Protein AF-0000000076748953 (afdb_homodimer)

Foldseek 3Di:
DFKKKKKWKKFFDDPDDLVVLVVLQVVLQVVLCPQPFWPHWDWAADPVDRGMIMIITIGNDPVSVVVSCVDPSNCVSVVVVRMDTPDMDMDGDPPPPVD/DFKKKKKWKKFFDDPDDLVVLVVLQVVLQVVLCPQPFWPHWDWAADPVDRGMIMIITIGNDPVSVVVSCVDPSNCVSVVVVRMDTPDMDMDGDPPPVVD

Radius of gyration: 17.16 Å; Cα contacts (8 Å, |Δi|>4): 395; chains: 2; bounding box: 36×48×38 Å

Structure (mmCIF, N/CA/C/O backbone):
data_AF-0000000076748953-model_v1
#
loop_
_entity.id
_entity.type
_entity.pdbx_description
1 polymer 'ABM domain-containing protein'
#
loop_
_atom_site.group_PDB
_atom_site.id
_atom_site.type_symbol
_atom_site.label_atom_id
_atom_site.label_alt_id
_atom_site.label_comp_id
_atom_site.label_asym_id
_atom_site.label_entity_id
_atom_site.label_seq_id
_atom_site.pdbx_PDB_ins_code
_atom_site.Cartn_x
_atom_site.Cartn_y
_atom_site.Cartn_z
_atom_site.occupancy
_atom_site.B_iso_or_equiv
_atom_site.auth_seq_id
_atom_site.auth_comp_id
_atom_site.auth_asym_id
_atom_site.auth_atom_id
_atom_site.pdbx_PDB_model_num
ATOM 1 N N . MET A 1 1 ? 14.359 8.016 -14.32 1 57.16 1 MET A N 1
ATOM 2 C CA . MET A 1 1 ? 14.516 7.98 -12.867 1 57.16 1 MET A CA 1
ATOM 3 C C . MET A 1 1 ? 13.484 7.051 -12.227 1 57.16 1 MET A C 1
ATOM 5 O O . MET A 1 1 ? 12.328 7.031 -12.641 1 57.16 1 MET A O 1
ATOM 9 N N . THR A 1 2 ? 13.883 5.984 -11.508 1 79.69 2 THR A N 1
ATOM 10 C CA . THR A 1 2 ? 12.977 4.934 -11.047 1 79.69 2 THR A CA 1
ATOM 11 C C . THR A 1 2 ? 12.031 5.465 -9.977 1 79.69 2 THR A C 1
ATOM 13 O O . THR A 1 2 ? 12.414 6.305 -9.164 1 79.69 2 THR A O 1
ATOM 16 N N . THR A 1 3 ? 10.789 5.324 -10.055 1 92.88 3 THR A N 1
ATOM 17 C CA . THR A 1 3 ? 9.727 5.746 -9.148 1 92.88 3 THR A CA 1
ATOM 18 C C . THR A 1 3 ? 9.938 5.152 -7.758 1 92.88 3 THR A C 1
ATOM 20 O O . THR A 1 3 ? 10.344 3.994 -7.625 1 92.88 3 THR A O 1
ATOM 23 N N . LEU A 1 4 ? 9.859 6.031 -6.746 1 97.5 4 LEU A N 1
ATOM 24 C CA . LEU A 1 4 ? 9.914 5.617 -5.348 1 97.5 4 LEU A CA 1
ATOM 25 C C . LEU A 1 4 ? 8.516 5.348 -4.805 1 97.5 4 LEU A C 1
ATOM 27 O O . LEU A 1 4 ? 7.621 6.188 -4.938 1 97.5 4 LEU A O 1
ATOM 31 N N . TYR A 1 5 ? 8.344 4.184 -4.246 1 98.31 5 TYR A N 1
ATOM 32 C CA . TYR A 1 5 ? 7.09 3.832 -3.592 1 98.31 5 TYR A CA 1
ATOM 33 C C . TYR A 1 5 ? 7.238 3.857 -2.074 1 98.31 5 TYR A C 1
ATOM 35 O O . TYR A 1 5 ? 8.266 3.432 -1.538 1 98.31 5 TYR A O 1
ATOM 43 N N . VAL A 1 6 ? 6.266 4.363 -1.375 1 98.81 6 VAL A N 1
ATOM 44 C CA . VAL A 1 6 ? 6.305 4.43 0.082 1 98.81 6 VAL A CA 1
ATOM 45 C C . VAL A 1 6 ? 4.984 3.918 0.657 1 98.81 6 VAL A C 1
ATOM 47 O O . VAL A 1 6 ? 3.908 4.293 0.186 1 98.81 6 VAL A O 1
ATOM 50 N N . THR A 1 7 ? 5.02 3.062 1.59 1 98.88 7 THR A N 1
ATOM 51 C CA . THR A 1 7 ? 3.869 2.664 2.395 1 98.88 7 THR A CA 1
ATOM 52 C C . THR A 1 7 ? 4.055 3.078 3.85 1 98.88 7 THR A C 1
ATOM 54 O O . THR A 1 7 ? 5.102 2.809 4.449 1 98.88 7 THR A O 1
ATOM 57 N N . ALA A 1 8 ? 3.068 3.707 4.449 1 98.69 8 ALA A N 1
ATOM 58 C CA . ALA A 1 8 ? 3.1 4.031 5.871 1 98.69 8 ALA A CA 1
ATOM 59 C C . ALA A 1 8 ? 1.844 3.529 6.578 1 98.69 8 ALA A C 1
ATOM 61 O O . ALA A 1 8 ? 0.744 3.596 6.023 1 98.69 8 ALA A O 1
ATOM 62 N N . GLY A 1 9 ? 2.014 2.959 7.711 1 98.62 9 GLY A N 1
ATOM 63 C CA . GLY A 1 9 ? 0.919 2.643 8.617 1 98.62 9 GLY A CA 1
ATOM 64 C C . GLY A 1 9 ? 0.709 3.693 9.688 1 98.62 9 GLY A C 1
ATOM 65 O O . GLY A 1 9 ? 1.664 4.125 10.336 1 98.62 9 GLY A O 1
ATOM 66 N N . LEU A 1 10 ? -0.529 4.109 9.859 1 98.38 10 LEU A N 1
ATOM 67 C CA . LEU A 1 10 ? -0.865 5.148 10.828 1 98.38 10 LEU A CA 1
ATOM 68 C C . LEU A 1 10 ? -1.941 4.664 11.789 1 98.38 10 LEU A C 1
ATOM 70 O O . LEU A 1 10 ? -2.762 3.814 11.438 1 98.38 10 LEU A O 1
ATOM 74 N N . VAL A 1 11 ? -1.928 5.316 12.984 1 98.06 11 VAL A N 1
ATOM 75 C CA . VAL A 1 11 ? -2.986 5.055 13.953 1 98.06 11 VAL A CA 1
ATOM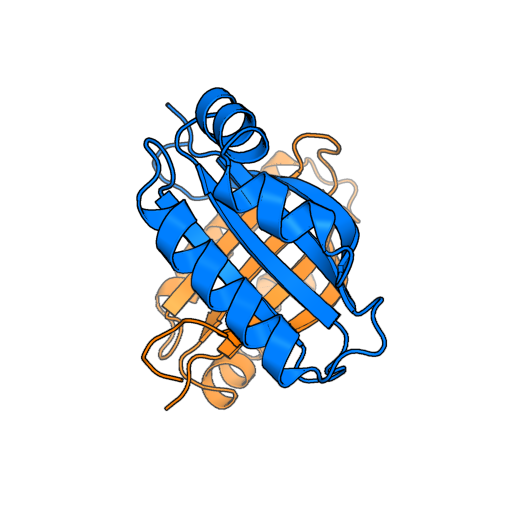 76 C C . VAL A 1 11 ? -3.479 6.371 14.547 1 98.06 11 VAL A C 1
ATOM 78 O O . VAL A 1 11 ? -2.688 7.285 14.789 1 98.06 11 VAL A O 1
ATOM 81 N N . LEU A 1 12 ? -4.773 6.449 14.703 1 97.19 12 LEU A N 1
ATOM 82 C CA . LEU A 1 12 ? -5.367 7.605 15.359 1 97.19 12 LEU A CA 1
ATOM 83 C C . LEU A 1 12 ? -4.828 7.754 16.781 1 97.19 12 LEU A C 1
ATOM 85 O O . LEU A 1 12 ? -4.816 6.789 17.547 1 97.19 12 LEU A O 1
ATOM 89 N N . SER A 1 13 ? -4.383 8.922 17.109 1 93.88 13 SER A N 1
ATOM 90 C CA . SER A 1 13 ? -3.795 9.164 18.422 1 93.88 13 SER A CA 1
ATOM 91 C C . SER A 1 13 ? -4.445 10.359 19.094 1 93.88 13 SER A C 1
ATOM 93 O O . SER A 1 13 ? -3.906 10.898 20.062 1 93.88 13 SER A O 1
ATOM 95 N N . SER A 1 14 ? -5.504 10.828 18.578 1 86.56 14 SER A N 1
ATOM 96 C CA . SER A 1 14 ? -6.176 12 19.141 1 86.56 14 SER A CA 1
ATOM 97 C C . SER A 1 14 ? -7.566 11.656 19.656 1 86.56 14 SER A C 1
ATOM 99 O O . SER A 1 14 ? -8.148 10.648 19.25 1 86.56 14 SER A O 1
ATOM 101 N N . GLU A 1 15 ? -8.047 12.492 20.562 1 89.69 15 GLU A N 1
ATOM 102 C CA . GLU A 1 15 ? -9.414 12.375 21.062 1 89.69 15 GLU A CA 1
ATOM 103 C C . GLU A 1 15 ? -10.383 13.156 20.172 1 89.69 15 GLU A C 1
ATOM 105 O O . GLU A 1 15 ? -11.602 13.125 20.406 1 89.69 15 GLU A O 1
ATOM 110 N N . ARG A 1 16 ? -9.836 13.742 19.109 1 90.12 16 ARG A N 1
ATOM 111 C CA . ARG A 1 16 ? -10.703 14.477 18.203 1 90.12 16 ARG A CA 1
ATOM 112 C C . ARG A 1 16 ? -11.664 13.539 17.469 1 90.12 16 ARG A C 1
ATOM 114 O O . ARG A 1 16 ? -11.359 12.359 17.297 1 90.12 16 ARG A O 1
ATOM 121 N N . PRO A 1 17 ? -12.781 14.156 17.094 1 94.12 17 PRO A N 1
ATOM 122 C CA . PRO A 1 17 ? -13.656 13.359 16.234 1 94.12 17 PRO A CA 1
ATOM 123 C C . PRO A 1 17 ? -12.953 12.859 14.977 1 94.12 17 PRO A C 1
ATOM 125 O O . PRO A 1 17 ? -12.219 13.617 14.336 1 94.12 17 PRO A O 1
ATOM 128 N N . ARG A 1 18 ? -13.148 11.633 14.664 1 95.69 18 ARG A N 1
ATOM 129 C CA . ARG A 1 18 ? -12.516 10.984 13.516 1 95.69 18 ARG A CA 1
ATOM 130 C C . ARG A 1 18 ? -12.734 11.797 12.242 1 95.69 18 ARG A C 1
ATOM 132 O O . ARG A 1 18 ? -11.828 11.938 11.422 1 95.69 18 ARG A O 1
ATOM 139 N N . GLN A 1 19 ? -13.93 12.383 12.133 1 95.81 19 GLN A N 1
ATOM 140 C CA . GLN A 1 19 ? -14.289 13.102 10.922 1 95.81 19 GLN A CA 1
ATOM 141 C C . GLN A 1 19 ? -13.367 14.305 10.703 1 95.81 19 GLN A C 1
ATOM 143 O O . GLN A 1 19 ? -13.078 14.672 9.562 1 95.81 19 GLN A O 1
ATOM 148 N N . GLU A 1 20 ? -12.898 14.906 11.711 1 96.25 20 GLU A N 1
ATOM 149 C CA . GLU A 1 20 ? -11.961 16.016 11.594 1 96.25 20 GLU A CA 1
ATOM 150 C C . GLU A 1 20 ? -10.602 15.547 11.086 1 96.25 20 GLU A C 1
ATOM 152 O O . GLU A 1 20 ? -9.953 16.234 10.297 1 96.25 20 GLU A O 1
ATOM 157 N N . VAL A 1 21 ? -10.227 14.406 11.594 1 96.81 21 VAL A N 1
ATOM 158 C CA . VAL A 1 21 ? -8.961 13.828 11.148 1 96.81 21 VAL A CA 1
ATOM 159 C C . VAL A 1 21 ? -9.039 13.492 9.664 1 96.81 21 VAL A C 1
ATOM 161 O O . VAL A 1 21 ? -8.117 13.805 8.906 1 96.81 21 VAL A O 1
ATOM 164 N N . LEU A 1 22 ? -10.133 12.922 9.242 1 97 22 LEU A N 1
ATOM 165 C CA . LEU A 1 22 ? -10.32 12.562 7.84 1 97 22 LEU A CA 1
ATOM 166 C C . LEU A 1 22 ? -10.305 13.805 6.949 1 97 22 LEU A C 1
ATOM 168 O O . LEU A 1 22 ? -9.734 13.781 5.855 1 97 22 LEU A O 1
ATOM 172 N N . ALA A 1 23 ? -10.906 14.875 7.43 1 96.5 23 ALA A N 1
ATOM 173 C CA . ALA A 1 23 ? -10.898 16.125 6.68 1 96.5 23 ALA A CA 1
ATOM 174 C C . ALA A 1 23 ? -9.477 16.656 6.504 1 96.5 23 ALA A C 1
ATOM 176 O O . ALA A 1 23 ? -9.117 17.125 5.426 1 96.5 23 ALA A O 1
ATOM 177 N N . ALA A 1 24 ? -8.711 16.547 7.539 1 96.81 24 ALA A N 1
ATOM 178 C CA . ALA A 1 24 ? -7.316 16.984 7.48 1 96.81 24 ALA A CA 1
ATOM 179 C C . ALA A 1 24 ? -6.512 16.109 6.508 1 96.81 24 ALA A C 1
ATOM 181 O O . ALA A 1 24 ? -5.668 16.625 5.77 1 96.81 24 ALA A O 1
ATOM 182 N N . MET A 1 25 ? -6.766 14.812 6.516 1 97.62 25 MET A N 1
ATOM 183 C CA . MET A 1 25 ? -6.102 13.906 5.586 1 97.62 25 MET A CA 1
ATOM 184 C C . MET A 1 25 ? -6.438 14.258 4.141 1 97.62 25 MET A C 1
ATOM 186 O O . MET A 1 25 ? -5.559 14.258 3.279 1 97.62 25 MET A O 1
ATOM 190 N N . ARG A 1 26 ? -7.68 14.57 3.908 1 97.44 26 ARG A N 1
ATOM 191 C CA . ARG A 1 26 ? -8.109 14.938 2.562 1 97.44 26 ARG A CA 1
ATOM 192 C C . ARG A 1 26 ? -7.445 16.234 2.111 1 97.44 26 ARG A C 1
ATOM 194 O O . ARG A 1 26 ? -7.012 16.344 0.962 1 97.44 26 ARG A O 1
ATOM 201 N N . GLN A 1 27 ? -7.344 17.172 3 1 97.31 27 GLN A N 1
ATOM 202 C CA . GLN A 1 27 ? -6.68 18.438 2.691 1 97.31 27 GLN A CA 1
ATOM 203 C C . GLN A 1 27 ? -5.203 18.234 2.385 1 97.31 27 GLN A C 1
ATOM 205 O O . GLN A 1 27 ? -4.672 18.797 1.432 1 97.31 27 GLN A O 1
ATOM 210 N N . LEU A 1 28 ? -4.566 17.422 3.158 1 98.19 28 LEU A N 1
ATOM 211 C CA . LEU A 1 28 ? -3.162 17.109 2.92 1 98.19 28 LEU A CA 1
ATOM 212 C C . LEU A 1 28 ? -2.979 16.453 1.561 1 98.19 28 LEU A C 1
ATOM 214 O O . LEU A 1 28 ? -2.045 16.781 0.825 1 98.19 28 LEU A O 1
ATOM 218 N N . THR A 1 29 ? -3.855 15.516 1.283 1 98.31 29 THR A N 1
ATOM 219 C CA . THR A 1 29 ? -3.781 14.805 0.008 1 98.31 29 THR A CA 1
ATOM 220 C C . THR A 1 29 ? -3.857 15.789 -1.157 1 98.31 29 THR A C 1
ATOM 222 O O . THR A 1 29 ? -3.016 15.758 -2.057 1 98.31 29 THR A O 1
ATOM 225 N N . GLN A 1 30 ? -4.801 16.703 -1.112 1 97.44 30 GLN A N 1
ATOM 226 C CA . GLN A 1 30 ? -4.996 17.672 -2.184 1 97.44 30 GLN A CA 1
ATOM 227 C C . GLN A 1 30 ? -3.764 18.562 -2.352 1 97.44 30 GLN A C 1
ATOM 229 O O . GLN A 1 30 ? -3.312 18.797 -3.475 1 97.44 30 GLN A O 1
ATOM 234 N N . ALA A 1 31 ? -3.25 19 -1.323 1 98.44 31 ALA A N 1
ATOM 235 C CA . ALA A 1 31 ? -2.057 19.844 -1.372 1 98.44 31 ALA A CA 1
ATOM 236 C C . ALA A 1 31 ? -0.852 19.062 -1.882 1 98.44 31 ALA A C 1
ATOM 238 O O . ALA A 1 31 ? -0.089 19.562 -2.715 1 98.44 31 ALA A O 1
ATOM 239 N N . THR A 1 32 ? -0.617 17.828 -1.384 1 98.62 32 THR A N 1
ATOM 240 C CA . THR A 1 32 ? 0.538 17 -1.71 1 98.62 32 THR A CA 1
ATOM 241 C C . THR A 1 32 ? 0.548 16.656 -3.195 1 98.62 32 THR A C 1
ATOM 243 O O . THR A 1 32 ? 1.605 16.641 -3.828 1 98.62 32 THR A O 1
ATOM 246 N N . LEU A 1 33 ? -0.624 16.438 -3.75 1 98 33 LEU A N 1
ATOM 247 C CA . LEU A 1 33 ? -0.728 16.031 -5.152 1 98 33 LEU A CA 1
ATOM 248 C C . LEU A 1 33 ? -0.263 17.172 -6.066 1 98 33 LEU A C 1
ATOM 250 O O . LEU A 1 33 ? 0.01 16.938 -7.25 1 98 33 LEU A O 1
ATOM 254 N N . THR A 1 34 ? -0.174 18.406 -5.574 1 98.12 34 THR A N 1
ATOM 255 C CA . THR A 1 34 ? 0.279 19.531 -6.375 1 98.12 34 THR A CA 1
ATOM 256 C C . THR A 1 34 ? 1.796 19.688 -6.293 1 98.12 34 THR A C 1
ATOM 258 O O . THR A 1 34 ? 2.389 20.469 -7.035 1 98.12 34 THR A O 1
ATOM 261 N N . GLU A 1 35 ? 2.445 18.922 -5.473 1 98.62 35 GLU A N 1
ATOM 262 C CA . GLU A 1 35 ? 3.887 19.047 -5.273 1 98.62 35 GLU A CA 1
ATOM 263 C C . GLU A 1 35 ? 4.66 18.484 -6.461 1 98.62 35 GLU A C 1
ATOM 265 O O . GLU A 1 35 ? 4.309 17.438 -6.992 1 98.62 35 GLU A O 1
ATOM 270 N N . PRO A 1 36 ? 5.715 19.203 -6.836 1 98.12 36 PRO A N 1
ATOM 271 C CA . PRO A 1 36 ? 6.586 18.609 -7.855 1 98.12 36 PRO A CA 1
ATOM 272 C C . PRO A 1 36 ? 7.117 17.234 -7.461 1 98.12 36 PRO A C 1
ATOM 274 O O . PRO A 1 36 ? 7.578 17.047 -6.332 1 98.12 36 PRO A O 1
ATOM 277 N N . GLY A 1 37 ? 6.949 16.281 -8.352 1 98.19 37 GLY A N 1
ATOM 278 C CA . GLY A 1 37 ? 7.527 14.961 -8.164 1 98.19 37 GLY A CA 1
ATOM 279 C C . GLY A 1 37 ? 6.574 13.984 -7.488 1 98.19 37 GLY A C 1
ATOM 280 O O . GLY A 1 37 ? 6.875 12.797 -7.379 1 98.19 37 GLY A O 1
ATOM 281 N N . CYS A 1 38 ? 5.445 14.477 -6.957 1 98.44 38 CYS A N 1
ATOM 282 C CA . CYS A 1 38 ? 4.445 13.562 -6.414 1 98.44 38 CYS A CA 1
ATOM 283 C C . CYS A 1 38 ? 3.65 12.898 -7.531 1 98.44 38 CYS A C 1
ATOM 285 O O . CYS A 1 38 ? 2.955 13.57 -8.289 1 98.44 38 CYS A O 1
ATOM 287 N N 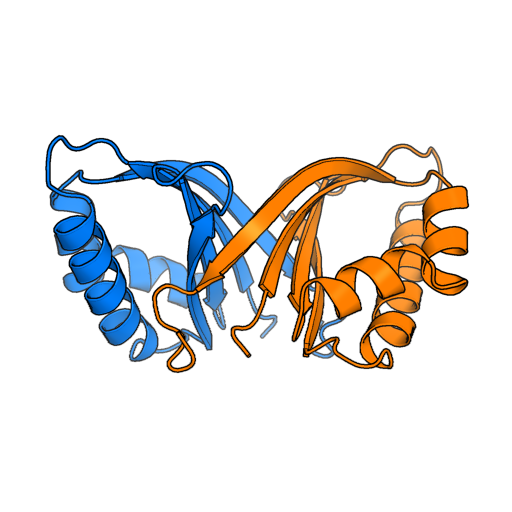. VAL A 1 39 ? 3.682 11.625 -7.621 1 97.25 39 VAL A N 1
ATOM 288 C CA . VAL A 1 39 ? 2.988 10.859 -8.656 1 97.25 39 VAL A CA 1
ATOM 289 C C . VAL A 1 39 ? 1.624 10.414 -8.133 1 97.25 39 VAL A C 1
ATOM 291 O O . VAL A 1 39 ? 0.627 10.469 -8.859 1 97.25 39 VAL A O 1
ATOM 294 N N . SER A 1 40 ? 1.585 9.984 -6.906 1 97.44 40 SER A N 1
ATOM 295 C CA . SER A 1 40 ? 0.338 9.617 -6.242 1 97.44 40 SER A CA 1
ATOM 296 C C . SER A 1 40 ? 0.474 9.695 -4.727 1 97.44 40 SER A C 1
ATOM 298 O O . SER A 1 40 ? 1.575 9.562 -4.188 1 97.44 40 SER A O 1
ATOM 300 N N . PHE A 1 41 ? -0.593 9.953 -4.062 1 98.19 41 PHE A N 1
ATOM 301 C CA . PHE A 1 41 ? -0.709 10.148 -2.623 1 98.19 41 PHE A CA 1
ATOM 302 C C . PHE A 1 41 ? -2.113 9.812 -2.143 1 98.19 41 PHE A C 1
ATOM 304 O O . PHE A 1 41 ? -3.07 10.523 -2.441 1 98.19 41 PHE A O 1
ATOM 311 N N . GLU A 1 42 ? -2.188 8.68 -1.323 1 97.56 42 GLU A N 1
ATOM 312 C CA . GLU A 1 42 ? -3.531 8.195 -1.013 1 97.56 42 GLU A CA 1
ATOM 313 C C . GLU A 1 42 ? -3.611 7.66 0.413 1 97.56 42 GLU A C 1
ATOM 315 O O . GLU A 1 42 ? -2.904 6.711 0.764 1 97.56 42 GLU A O 1
ATOM 320 N N . PHE A 1 43 ? -4.477 8.328 1.22 1 98.25 43 PHE A N 1
ATOM 321 C CA . PHE A 1 43 ? -4.832 7.746 2.51 1 98.25 43 PHE A CA 1
ATOM 322 C C . PHE A 1 43 ? -5.914 6.688 2.35 1 98.25 43 PHE A C 1
ATOM 324 O O . PHE A 1 43 ? -6.922 6.922 1.678 1 98.25 43 PHE A O 1
ATOM 331 N N . LEU A 1 44 ? -5.68 5.594 3.016 1 98.31 44 LEU A N 1
ATOM 332 C CA . LEU A 1 44 ? -6.598 4.457 3.002 1 98.31 44 LEU A CA 1
ATOM 333 C C . LEU A 1 44 ? -7.055 4.113 4.414 1 98.31 44 LEU A C 1
ATOM 335 O O . LEU A 1 44 ? -6.234 3.99 5.328 1 98.31 44 LEU A O 1
ATOM 339 N N . ALA A 1 45 ? -8.359 3.99 4.609 1 98.06 45 ALA A N 1
ATOM 340 C CA . ALA A 1 45 ? -8.906 3.572 5.902 1 98.06 45 ALA A CA 1
ATOM 341 C C . A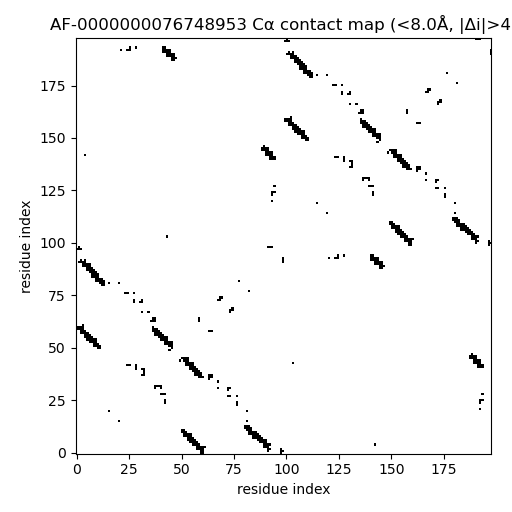LA A 1 45 ? -9.078 2.059 5.957 1 98.06 45 ALA A C 1
ATOM 343 O O . ALA A 1 45 ? -9.523 1.442 4.984 1 98.06 45 ALA A O 1
ATOM 344 N N . HIS A 1 46 ? -8.711 1.472 7.102 1 98.44 46 HIS A N 1
ATOM 345 C CA . HIS A 1 46 ? -8.898 0.035 7.277 1 98.44 46 HIS A CA 1
ATOM 346 C C . HIS A 1 46 ? -10.367 -0.315 7.441 1 98.44 46 HIS A C 1
ATOM 348 O O . HIS A 1 46 ? -11.086 0.33 8.211 1 98.44 46 HIS A O 1
ATOM 354 N N . HIS A 1 47 ? -10.789 -1.297 6.754 1 97.25 47 HIS A N 1
ATOM 355 C CA . HIS A 1 47 ? -12.156 -1.765 6.926 1 97.25 47 HIS A CA 1
ATOM 356 C C . HIS A 1 47 ? -12.383 -2.307 8.336 1 97.25 47 HIS A C 1
ATOM 358 O O . HIS A 1 47 ? -13.414 -2.037 8.953 1 97.25 47 HIS A O 1
ATOM 364 N N . ALA A 1 48 ? -11.414 -2.953 8.852 1 96.94 48 ALA A N 1
ATOM 365 C CA . ALA A 1 48 ? -11.594 -3.73 10.078 1 96.94 48 ALA A CA 1
ATOM 366 C C . ALA A 1 48 ? -11.43 -2.854 11.312 1 96.94 48 ALA A C 1
ATOM 368 O O . ALA A 1 48 ? -11.922 -3.193 12.391 1 96.94 48 ALA A O 1
ATOM 369 N N . ASP A 1 49 ? -10.672 -1.76 11.289 1 97.56 49 ASP A N 1
ATOM 370 C CA . ASP A 1 49 ? -10.352 -0.91 12.43 1 97.56 49 ASP A CA 1
ATOM 371 C C . ASP A 1 49 ? -10.359 0.566 12.039 1 97.56 49 ASP A C 1
ATOM 373 O O . ASP A 1 49 ? -9.406 1.061 11.438 1 97.56 49 ASP A O 1
ATOM 377 N N . PRO A 1 50 ? -11.336 1.292 12.398 1 96 50 PRO A N 1
ATOM 378 C CA . PRO A 1 50 ? -11.492 2.68 11.953 1 96 50 PRO A CA 1
ATOM 379 C C . PRO A 1 50 ? -10.383 3.594 12.469 1 96 50 PRO A C 1
ATOM 381 O O . PRO A 1 50 ? -10.273 4.742 12.031 1 96 50 PRO A O 1
ATOM 384 N N . SER A 1 51 ? -9.586 3.107 13.383 1 97.44 51 SER A N 1
ATOM 385 C CA . SER A 1 51 ? -8.523 3.949 13.914 1 97.44 51 SER A CA 1
ATOM 386 C C . SER A 1 51 ? -7.227 3.766 13.125 1 97.44 51 SER A C 1
ATOM 388 O O . SER A 1 51 ? -6.234 4.449 13.383 1 97.44 51 SER A O 1
ATOM 390 N N . ARG A 1 52 ? -7.238 2.889 12.18 1 98.31 52 ARG A N 1
ATOM 391 C CA . ARG A 1 52 ? -6.012 2.574 11.453 1 98.31 52 ARG A CA 1
ATOM 392 C C . ARG A 1 52 ? -6.117 3 9.992 1 98.31 52 ARG A C 1
ATOM 394 O O . ARG A 1 52 ? -7.172 2.846 9.367 1 98.31 52 ARG A O 1
ATOM 401 N N . PHE A 1 53 ? -5.008 3.533 9.492 1 98.5 53 PHE A N 1
ATOM 402 C CA . PHE A 1 53 ? -4.895 3.99 8.117 1 98.5 53 PHE A CA 1
ATOM 403 C C . PHE A 1 53 ? -3.604 3.488 7.48 1 98.5 53 PHE A C 1
ATOM 405 O O . PHE A 1 53 ? -2.648 3.158 8.188 1 98.5 53 PHE A O 1
ATOM 412 N N . THR A 1 54 ? -3.627 3.406 6.23 1 98.81 54 THR A N 1
ATOM 413 C CA . THR A 1 54 ? -2.443 3.172 5.41 1 98.81 54 THR A CA 1
ATOM 414 C C . THR A 1 54 ? -2.262 4.293 4.387 1 98.81 54 THR A C 1
ATOM 416 O O . THR A 1 54 ? -3.238 4.789 3.824 1 98.81 54 THR A O 1
ATOM 419 N N . LEU A 1 55 ? -1.072 4.695 4.18 1 98.69 55 LEU A N 1
ATOM 420 C CA . LEU A 1 55 ? -0.73 5.688 3.162 1 98.69 55 LEU A CA 1
ATOM 421 C C . LEU A 1 55 ? 0.086 5.051 2.041 1 98.69 55 LEU A C 1
ATOM 423 O O . LEU A 1 55 ? 1.084 4.375 2.299 1 98.69 55 LEU A O 1
ATOM 427 N N . TRP A 1 56 ? -0.396 5.152 0.807 1 98.75 56 TRP A N 1
ATOM 428 C CA . TRP A 1 56 ? 0.353 4.82 -0.401 1 98.75 56 TRP A CA 1
ATOM 429 C C . TRP A 1 56 ? 0.879 6.078 -1.08 1 98.75 56 TRP A C 1
ATOM 431 O O . TRP A 1 56 ? 0.108 6.984 -1.407 1 98.75 56 TRP A O 1
ATOM 441 N N . GLU A 1 57 ? 2.207 6.102 -1.302 1 98.5 57 GLU A N 1
ATOM 442 C CA . GLU A 1 57 ? 2.803 7.242 -1.996 1 98.5 57 GLU A CA 1
ATOM 443 C C . GLU A 1 57 ? 3.688 6.781 -3.15 1 98.5 57 GLU A C 1
ATOM 445 O O . GLU A 1 57 ? 4.383 5.77 -3.041 1 98.5 57 GLU A O 1
ATOM 450 N N . ARG A 1 58 ? 3.656 7.523 -4.211 1 98.19 58 ARG A N 1
ATOM 451 C CA . ARG A 1 58 ? 4.633 7.41 -5.293 1 98.19 58 ARG A CA 1
ATOM 452 C C . ARG A 1 58 ? 5.289 8.758 -5.578 1 98.19 58 ARG A C 1
ATOM 454 O O . ARG A 1 58 ? 4.602 9.773 -5.711 1 98.19 58 ARG A O 1
ATOM 461 N N . TRP A 1 59 ? 6.586 8.688 -5.699 1 98.19 59 TRP A N 1
ATOM 462 C CA . TRP A 1 59 ? 7.406 9.867 -5.953 1 98.19 59 TRP A CA 1
ATOM 463 C C . TRP A 1 59 ? 8.375 9.617 -7.105 1 98.19 59 TRP A C 1
ATOM 465 O O . TRP A 1 59 ? 8.859 8.5 -7.289 1 98.19 59 TRP A O 1
ATOM 475 N N . ASP A 1 60 ? 8.734 10.688 -7.77 1 96.75 60 ASP A N 1
ATOM 476 C CA . ASP A 1 60 ? 9.625 10.523 -8.914 1 96.75 60 ASP A CA 1
ATOM 477 C C . ASP A 1 60 ? 11.086 10.414 -8.461 1 96.75 60 ASP A C 1
ATOM 479 O O . ASP A 1 60 ? 11.953 10.023 -9.242 1 96.75 60 ASP A O 1
ATOM 483 N N . SER A 1 61 ? 11.32 10.82 -7.168 1 96.38 61 SER A N 1
ATOM 484 C CA . SER A 1 61 ? 12.672 10.734 -6.625 1 96.38 61 SER A CA 1
ATOM 485 C C . SER A 1 61 ? 12.664 10.781 -5.098 1 96.38 61 SER A C 1
ATOM 487 O O . SER A 1 61 ? 11.672 11.188 -4.492 1 96.38 61 SER A O 1
ATOM 489 N N . GLU A 1 62 ? 13.75 10.336 -4.559 1 96.38 62 GLU A N 1
ATOM 490 C CA . GLU A 1 62 ? 13.93 10.484 -3.119 1 96.38 62 GLU A CA 1
ATOM 491 C C . GLU A 1 62 ? 13.938 11.953 -2.713 1 96.38 62 GLU A C 1
ATOM 493 O O . GLU A 1 62 ? 13.438 12.312 -1.64 1 96.38 62 GLU A O 1
ATOM 498 N N . ALA A 1 63 ? 14.5 12.812 -3.576 1 97.44 63 ALA A N 1
ATOM 499 C CA . ALA A 1 63 ? 14.562 14.242 -3.289 1 97.44 63 ALA A CA 1
ATOM 500 C C . ALA A 1 63 ? 13.164 14.852 -3.209 1 97.44 63 ALA A C 1
ATOM 502 O O . ALA A 1 63 ? 12.906 15.727 -2.375 1 97.44 63 ALA A O 1
ATOM 503 N N . ALA A 1 64 ? 12.281 14.383 -4.07 1 98.25 64 ALA A N 1
ATOM 504 C CA . ALA A 1 64 ? 10.906 14.875 -4.043 1 98.25 64 ALA A CA 1
ATOM 505 C C . ALA A 1 64 ? 10.219 14.5 -2.732 1 98.25 64 ALA A C 1
ATOM 507 O O . ALA A 1 64 ? 9.516 15.32 -2.141 1 98.25 64 ALA A O 1
ATOM 508 N N . LEU A 1 65 ? 10.445 13.297 -2.242 1 98.31 65 LEU A N 1
ATOM 509 C CA . LEU A 1 65 ? 9.891 12.875 -0.962 1 98.31 65 LEU A CA 1
ATOM 510 C C . LEU A 1 65 ? 10.453 13.719 0.179 1 98.31 65 LEU A C 1
ATOM 512 O O . LEU A 1 65 ? 9.711 14.164 1.056 1 98.31 65 LEU A O 1
ATOM 516 N N . ASP A 1 66 ? 11.766 13.906 0.16 1 97.75 66 ASP A N 1
ATOM 517 C CA . ASP A 1 66 ? 12.398 14.719 1.191 1 97.75 66 ASP A CA 1
ATOM 518 C C . ASP A 1 66 ? 11.797 16.125 1.23 1 97.75 66 ASP A C 1
ATOM 520 O O . ASP A 1 66 ? 11.492 16.641 2.307 1 97.75 66 ASP A O 1
ATOM 524 N N . ALA A 1 67 ? 11.57 16.734 0.063 1 98.38 67 ALA A N 1
ATOM 525 C CA . ALA A 1 67 ? 10.953 18.047 -0.024 1 98.38 67 ALA A CA 1
ATOM 526 C C . ALA A 1 67 ? 9.547 18.047 0.568 1 98.38 67 ALA A C 1
ATOM 528 O O . ALA A 1 67 ? 9.133 19 1.214 1 98.38 67 ALA A O 1
ATOM 529 N N . HIS A 1 68 ? 8.805 16.969 0.352 1 98.56 68 HIS A N 1
ATOM 530 C CA . HIS A 1 68 ? 7.449 16.812 0.87 1 98.56 68 HIS A CA 1
ATOM 531 C C . HIS A 1 68 ? 7.418 16.969 2.387 1 98.56 68 HIS A C 1
ATOM 533 O O . HIS A 1 68 ? 6.527 17.641 2.924 1 98.56 68 HIS A O 1
ATOM 539 N N . TYR A 1 69 ? 8.406 16.406 3.105 1 97.38 69 TYR A N 1
ATOM 540 C CA . TYR A 1 69 ? 8.43 16.453 4.562 1 97.38 69 TYR A CA 1
ATOM 541 C C . TYR A 1 69 ? 8.625 17.875 5.062 1 97.38 69 TYR A C 1
ATOM 543 O O . TYR A 1 69 ? 8.312 18.188 6.215 1 97.38 69 TYR A O 1
ATOM 551 N N . HIS A 1 70 ? 9.062 18.75 4.152 1 97.69 70 HIS A N 1
ATOM 552 C CA . HIS A 1 70 ? 9.383 20.109 4.574 1 97.69 70 HIS A CA 1
ATOM 553 C C . HIS A 1 70 ? 8.32 21.109 4.105 1 97.69 70 HIS A C 1
ATOM 555 O O . HIS A 1 70 ? 8.391 22.297 4.43 1 97.69 70 HIS A O 1
ATOM 561 N N . LYS A 1 71 ? 7.383 20.672 3.41 1 98.5 71 LYS A N 1
ATOM 562 C CA . LYS A 1 71 ? 6.312 21.547 2.961 1 98.5 71 LYS A CA 1
ATOM 563 C C . LYS A 1 71 ? 5.477 22.047 4.141 1 98.5 71 LYS A C 1
ATOM 565 O O . LYS A 1 71 ? 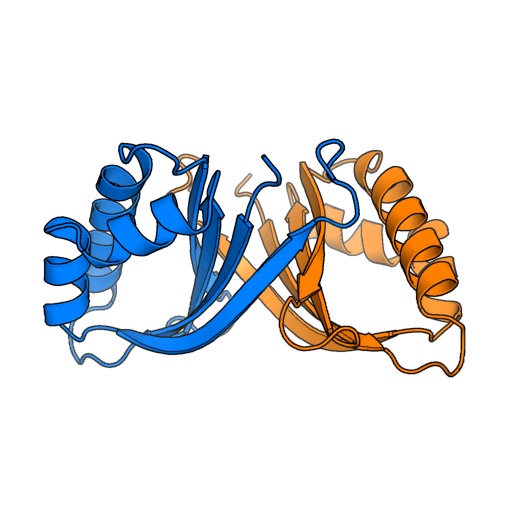5.246 21.297 5.098 1 98.5 71 LYS A O 1
ATOM 570 N N . ALA A 1 72 ? 4.918 23.234 4.035 1 98.38 72 ALA A N 1
ATOM 571 C CA . ALA A 1 72 ? 4.129 23.859 5.098 1 98.38 72 ALA A CA 1
ATOM 572 C C . ALA A 1 72 ? 2.893 23.016 5.418 1 98.38 72 ALA A C 1
ATOM 574 O O . ALA A 1 72 ? 2.545 22.844 6.586 1 98.38 72 ALA A O 1
ATOM 575 N N . HIS A 1 73 ? 2.225 22.516 4.41 1 98.5 73 HIS A N 1
ATOM 576 C CA . HIS A 1 73 ? 1.002 21.75 4.645 1 98.5 73 HIS A CA 1
ATOM 577 C C . HIS A 1 73 ? 1.3 20.438 5.352 1 98.5 73 HIS A C 1
ATOM 579 O O . HIS A 1 73 ? 0.521 19.984 6.199 1 98.5 73 HIS A O 1
ATOM 585 N N . THR A 1 74 ? 2.453 19.766 4.992 1 98.5 74 THR A N 1
ATOM 586 C CA . THR A 1 74 ? 2.84 18.531 5.664 1 98.5 74 THR A CA 1
ATOM 587 C C . THR A 1 74 ? 3.182 18.797 7.125 1 98.5 74 THR A C 1
ATOM 589 O O . THR A 1 74 ? 2.697 18.094 8.023 1 98.5 74 THR A O 1
ATOM 592 N N . ARG A 1 75 ? 3.957 19.844 7.359 1 97.94 75 ARG A N 1
ATOM 593 C CA . ARG A 1 75 ? 4.32 20.203 8.727 1 97.94 75 ARG A CA 1
ATOM 594 C C . ARG A 1 75 ? 3.086 20.578 9.539 1 97.94 75 ARG A C 1
ATOM 596 O O . ARG A 1 75 ? 2.984 20.234 10.719 1 97.94 75 ARG A O 1
ATOM 603 N N . ALA A 1 76 ? 2.176 21.312 8.977 1 97.56 76 ALA A N 1
ATOM 604 C CA . ALA A 1 76 ? 0.931 21.688 9.648 1 97.56 76 ALA A CA 1
ATOM 605 C C . ALA A 1 76 ? 0.14 20.438 10.055 1 97.56 76 ALA A C 1
ATOM 607 O O . ALA A 1 76 ? -0.355 20.359 11.18 1 97.56 76 ALA A O 1
ATOM 608 N N . TYR A 1 77 ? -0.003 19.469 9.172 1 97.69 77 TYR A N 1
ATOM 609 C CA . TYR A 1 77 ? -0.708 18.234 9.469 1 97.69 77 TYR A CA 1
ATOM 610 C C . TYR A 1 77 ? -0.032 17.469 10.609 1 97.69 77 TYR A C 1
ATOM 612 O O . TYR A 1 77 ? -0.688 17.078 11.57 1 97.69 77 TYR A O 1
ATOM 620 N N . LEU A 1 78 ? 1.314 17.328 10.492 1 96.12 78 LEU A N 1
ATOM 621 C CA . LEU A 1 78 ? 2.066 16.562 11.477 1 96.12 78 LEU A CA 1
ATOM 622 C C . LEU A 1 78 ? 2.029 17.25 12.836 1 96.12 78 LEU A C 1
ATOM 624 O O . LEU A 1 78 ? 2.002 16.578 13.875 1 96.12 78 LEU A O 1
ATOM 628 N N . SER A 1 79 ? 1.962 18.531 12.891 1 95.62 79 SER A N 1
ATOM 629 C CA . SER A 1 79 ? 2.004 19.281 14.141 1 95.62 79 SER A CA 1
ATOM 630 C C . SER A 1 79 ? 0.729 19.078 14.953 1 95.62 79 SER A C 1
ATOM 632 O O . SER A 1 79 ? 0.719 19.312 16.156 1 95.62 79 SER A O 1
ATOM 634 N N . GLN A 1 80 ? -0.371 18.672 14.297 1 94.88 80 GLN A N 1
ATOM 635 C CA . GLN A 1 80 ? -1.624 18.438 15 1 94.88 80 GLN A CA 1
ATOM 636 C C . GLN A 1 80 ? -1.501 17.25 15.953 1 94.88 80 GLN A C 1
ATOM 638 O O . GLN A 1 80 ? -2.184 17.203 16.984 1 94.88 80 GLN A O 1
ATOM 643 N N . GLY A 1 81 ? -0.701 16.266 15.5 1 96.12 81 GLY A N 1
ATOM 644 C CA . GLY A 1 81 ? -0.499 15.086 16.328 1 96.12 81 GLY A CA 1
ATOM 645 C C . GLY A 1 81 ? -1.712 14.172 16.359 1 96.12 81 GLY A C 1
ATOM 646 O O . GLY A 1 81 ? -1.927 13.469 17.344 1 96.12 81 GLY A O 1
ATOM 647 N N . TRP A 1 82 ? -2.557 14.195 15.344 1 96.75 82 TRP A N 1
ATOM 648 C CA . TRP A 1 82 ? -3.816 13.453 15.367 1 96.75 82 TRP A CA 1
ATOM 649 C C . TRP A 1 82 ? -3.6 11.992 14.977 1 96.75 82 TRP A C 1
ATOM 651 O O . TRP A 1 82 ? -4.457 11.148 15.234 1 96.75 82 TRP A O 1
ATOM 661 N N . THR A 1 83 ? -2.449 11.711 14.312 1 97.81 83 THR A N 1
ATOM 662 C CA . THR A 1 83 ? -2.086 10.344 13.961 1 97.81 83 THR A CA 1
ATOM 663 C C . THR A 1 83 ? -0.61 10.086 14.242 1 97.81 83 THR A C 1
ATOM 665 O O . THR A 1 83 ? 0.191 11.016 14.297 1 97.81 83 THR A O 1
ATOM 668 N N . ARG A 1 84 ? -0.349 8.852 14.438 1 97.19 84 ARG A N 1
ATOM 669 C CA . ARG A 1 84 ? 1.022 8.391 14.625 1 97.19 84 ARG A CA 1
ATOM 670 C C . ARG A 1 84 ? 1.419 7.387 13.547 1 97.19 84 ARG A C 1
ATOM 672 O O . ARG A 1 84 ? 0.637 6.5 13.203 1 97.19 84 ARG A O 1
ATOM 679 N N . ILE A 1 85 ? 2.607 7.555 13.023 1 97.62 85 ILE A N 1
ATOM 680 C CA . ILE A 1 85 ? 3.146 6.594 12.062 1 97.62 85 ILE A CA 1
ATOM 681 C C . ILE A 1 85 ? 3.674 5.367 12.805 1 97.62 85 ILE A C 1
ATOM 683 O O . ILE A 1 85 ? 4.551 5.48 13.664 1 97.62 85 ILE A O 1
ATOM 687 N N . GLU A 1 86 ? 3.191 4.238 12.477 1 97.94 86 GLU A N 1
ATOM 688 C CA . GLU A 1 86 ? 3.623 3.002 13.125 1 97.94 86 GLU A CA 1
ATOM 689 C C . GLU A 1 86 ? 4.652 2.266 12.273 1 97.94 86 GLU A C 1
ATOM 691 O O . GLU A 1 86 ? 5.441 1.472 12.789 1 97.94 86 GLU A O 1
ATOM 696 N N . SER A 1 87 ? 4.625 2.475 11.039 1 98 87 SER A N 1
ATOM 697 C CA . SER A 1 87 ? 5.574 1.884 10.102 1 98 87 SER A CA 1
ATOM 698 C C . SER A 1 87 ? 5.727 2.748 8.852 1 98 87 SER A C 1
ATOM 700 O O . SER A 1 87 ? 4.781 3.424 8.438 1 98 87 SER A O 1
ATOM 702 N N . LEU A 1 88 ? 6.848 2.801 8.281 1 98.06 88 LEU A N 1
ATOM 703 C CA . LEU A 1 88 ? 7.168 3.486 7.031 1 98.06 88 LEU A CA 1
ATOM 704 C C . LEU A 1 88 ? 8.219 2.711 6.238 1 98.06 88 LEU A C 1
ATOM 706 O O . LEU A 1 88 ? 9.312 2.455 6.738 1 98.06 88 LEU A O 1
ATOM 710 N N . HIS A 1 89 ? 7.867 2.312 5.047 1 98.5 89 HIS A N 1
ATOM 711 C CA . HIS A 1 89 ? 8.766 1.529 4.211 1 98.5 89 HIS A CA 1
ATOM 712 C C . HIS A 1 89 ? 8.883 2.129 2.812 1 98.5 89 HIS A C 1
ATOM 714 O O . HIS A 1 89 ? 7.883 2.545 2.225 1 98.5 89 HIS A O 1
ATOM 720 N N . LYS A 1 90 ? 10.094 2.129 2.326 1 98.44 90 LYS A N 1
ATOM 721 C CA . LYS A 1 90 ? 10.367 2.52 0.945 1 98.44 90 LYS A CA 1
ATOM 722 C C . LYS A 1 90 ? 10.57 1.294 0.058 1 98.44 90 LYS A C 1
ATOM 724 O O . LYS A 1 90 ? 11.125 0.286 0.502 1 98.44 90 LYS A O 1
ATOM 729 N N . HIS A 1 91 ? 10.094 1.474 -1.161 1 98.06 91 HIS A N 1
ATOM 730 C CA . HIS A 1 91 ? 10.086 0.324 -2.059 1 98.06 91 HIS A CA 1
ATOM 731 C C . HIS A 1 91 ? 10.508 0.722 -3.469 1 98.06 91 HIS A C 1
ATOM 733 O O . HIS A 1 91 ? 10.539 1.909 -3.801 1 98.06 91 HIS A O 1
ATOM 739 N N . TYR A 1 92 ? 10.883 -0.275 -4.27 1 96.44 92 TYR A N 1
ATOM 740 C CA . TYR A 1 92 ? 10.891 -0.175 -5.723 1 96.44 92 TYR A CA 1
ATOM 741 C C . TYR A 1 92 ? 9.969 -1.223 -6.344 1 96.44 92 TYR A C 1
ATOM 743 O O . TYR A 1 92 ? 9.75 -2.285 -5.758 1 96.44 92 TYR A O 1
ATOM 751 N N . SER A 1 93 ? 9.375 -0.923 -7.449 1 96.5 93 SER A N 1
ATOM 752 C CA . SER A 1 93 ? 8.438 -1.818 -8.117 1 96.5 93 SER A CA 1
ATOM 753 C C . SER A 1 93 ? 9.156 -2.959 -8.82 1 96.5 93 SER A C 1
ATOM 755 O O . SER A 1 93 ? 10.195 -2.748 -9.445 1 96.5 93 SER A O 1
ATOM 757 N N . LEU A 1 94 ? 8.578 -4.109 -8.758 1 94.69 94 LEU A N 1
ATOM 758 C CA . LEU A 1 94 ? 9.156 -5.273 -9.414 1 94.69 94 LEU A CA 1
ATOM 759 C C . LEU A 1 94 ? 8.648 -5.395 -10.852 1 94.69 94 LEU A C 1
ATOM 761 O O . LEU A 1 94 ? 9.164 -6.188 -11.633 1 94.69 94 LEU A O 1
ATOM 765 N N . THR A 1 95 ? 7.668 -4.621 -11.234 1 85.44 95 THR A N 1
ATOM 766 C CA . THR A 1 95 ? 7.012 -4.84 -12.516 1 85.44 95 THR A CA 1
ATOM 767 C C . THR A 1 95 ? 6.918 -3.533 -13.305 1 85.44 95 THR A C 1
ATOM 769 O O . THR A 1 95 ? 6.453 -3.523 -14.445 1 85.44 95 THR A O 1
ATOM 772 N N . SER A 1 96 ? 7.176 -2.451 -12.656 1 73.75 96 SER A N 1
ATOM 773 C CA . SER A 1 96 ? 7.066 -1.203 -13.406 1 73.75 96 SER A CA 1
ATOM 774 C C . SER A 1 96 ? 8.109 -1.129 -14.508 1 73.75 96 SER A C 1
ATOM 776 O O . SER A 1 96 ? 9.234 -1.603 -14.336 1 73.75 96 SER A O 1
ATOM 778 N N . PRO A 1 97 ? 7.559 -1.004 -15.672 1 59.59 97 PRO A N 1
ATOM 779 C CA . PRO A 1 97 ? 8.5 -0.917 -16.797 1 59.59 97 PRO A CA 1
ATOM 780 C C . PRO A 1 97 ? 9.664 0.027 -16.516 1 59.59 97 PRO A C 1
ATOM 782 O O . PRO A 1 97 ? 10.727 -0.086 -17.141 1 59.59 97 PRO A O 1
ATOM 785 N N . GLU A 1 98 ? 9.445 0.99 -15.734 1 48.81 98 GLU A N 1
ATOM 786 C CA . GLU A 1 98 ? 10.555 1.924 -15.586 1 48.81 98 GLU A CA 1
ATOM 787 C C . GLU A 1 98 ? 11.672 1.325 -14.734 1 48.81 98 GLU A C 1
ATOM 789 O O . GLU A 1 98 ? 12.742 1.925 -14.586 1 48.81 98 GLU A O 1
ATOM 794 N N . ALA A 1 99 ? 11.414 0.081 -14.258 1 42.88 99 ALA A N 1
ATOM 795 C CA . ALA A 1 99 ? 12.523 -0.494 -13.492 1 42.88 99 ALA A CA 1
ATOM 796 C C . ALA A 1 99 ? 13.516 -1.191 -14.414 1 42.88 99 ALA A C 1
ATOM 798 O O . ALA A 1 99 ? 13.133 -1.714 -15.469 1 42.88 99 ALA A O 1
ATOM 799 N N . MET B 1 1 ? -19.609 1.385 -7.957 1 57.12 1 MET B N 1
ATOM 800 C CA . MET B 1 1 ? -19.125 0.415 -6.98 1 57.12 1 MET B CA 1
ATOM 801 C C . MET B 1 1 ? -17.781 0.849 -6.406 1 57.12 1 MET B C 1
ATOM 803 O O . MET B 1 1 ? -16.922 1.359 -7.133 1 57.12 1 MET B O 1
ATOM 807 N N . THR B 1 2 ? -17.641 1.032 -5.086 1 79.69 2 THR B N 1
ATOM 808 C CA . THR B 1 2 ? -16.453 1.643 -4.484 1 79.69 2 THR B CA 1
ATOM 809 C C . THR B 1 2 ? -15.242 0.723 -4.613 1 79.69 2 THR B C 1
ATOM 811 O O . THR B 1 2 ? -15.375 -0.499 -4.512 1 79.69 2 THR B O 1
ATOM 814 N N . THR B 1 3 ? -14.148 1.12 -5.098 1 92.94 3 THR B N 1
ATOM 815 C CA . THR B 1 3 ? -12.891 0.408 -5.301 1 92.94 3 THR B CA 1
ATOM 816 C C . THR B 1 3 ? -12.367 -0.154 -3.982 1 92.94 3 THR B C 1
ATOM 818 O O . THR B 1 3 ? -12.461 0.5 -2.941 1 92.94 3 THR B O 1
ATOM 821 N N . LEU B 1 4 ? -12.023 -1.458 -4.004 1 97.56 4 LEU B N 1
ATOM 822 C CA . LEU B 1 4 ? -11.391 -2.123 -2.871 1 97.56 4 LEU B CA 1
ATOM 823 C C . LEU B 1 4 ? -9.867 -2.037 -2.971 1 97.56 4 LEU B C 1
ATOM 825 O O . LEU B 1 4 ? -9.289 -2.375 -4.008 1 97.56 4 LEU B O 1
ATOM 829 N N . TYR B 1 5 ? -9.266 -1.557 -1.918 1 98.38 5 TYR B N 1
ATOM 830 C CA . TYR B 1 5 ? -7.812 -1.514 -1.832 1 98.38 5 TYR B CA 1
ATOM 831 C C . TYR B 1 5 ? -7.293 -2.586 -0.883 1 98.38 5 TYR B C 1
ATOM 833 O O . TYR B 1 5 ? -7.883 -2.832 0.172 1 98.38 5 TYR B O 1
ATOM 841 N N . VAL B 1 6 ? -6.223 -3.248 -1.227 1 98.81 6 VAL B N 1
ATOM 842 C CA . VAL B 1 6 ? -5.637 -4.289 -0.388 1 98.81 6 VAL B CA 1
ATOM 843 C C . VAL B 1 6 ? -4.133 -4.074 -0.267 1 98.81 6 VAL B C 1
ATOM 845 O O . VAL B 1 6 ? -3.451 -3.826 -1.266 1 98.81 6 VAL B O 1
ATOM 848 N N . THR B 1 7 ? -3.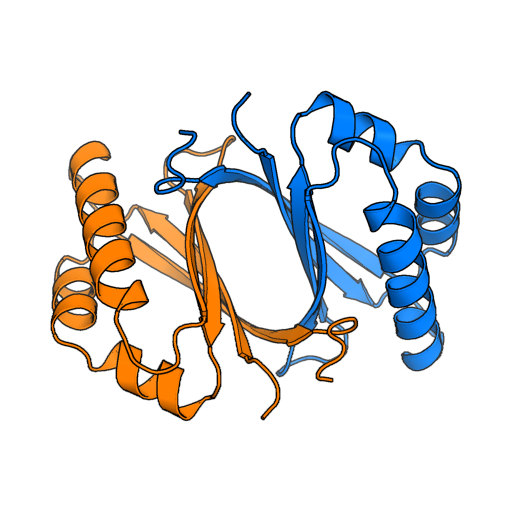604 -4.105 0.879 1 98.88 7 THR B N 1
ATOM 849 C CA . THR B 1 7 ? -2.168 -4.152 1.135 1 98.88 7 THR B CA 1
ATOM 850 C C . THR B 1 7 ? -1.781 -5.469 1.801 1 98.88 7 THR B C 1
ATOM 852 O O . THR B 1 7 ? -2.393 -5.875 2.793 1 98.88 7 THR B O 1
ATOM 855 N N . ALA B 1 8 ? -0.766 -6.141 1.305 1 98.69 8 ALA B N 1
ATOM 856 C CA . ALA B 1 8 ? -0.242 -7.348 1.945 1 98.69 8 ALA B CA 1
ATOM 857 C C . ALA B 1 8 ? 1.264 -7.238 2.168 1 98.69 8 ALA B C 1
ATOM 859 O O . ALA B 1 8 ? 1.987 -6.707 1.321 1 98.69 8 ALA B O 1
ATOM 860 N N . GLY B 1 9 ? 1.701 -7.637 3.305 1 98.62 9 GLY B N 1
ATOM 861 C CA . GLY B 1 9 ? 3.115 -7.824 3.586 1 98.62 9 GLY B CA 1
ATOM 862 C C . GLY B 1 9 ? 3.57 -9.266 3.416 1 98.62 9 GLY B C 1
ATOM 863 O O . GLY B 1 9 ? 2.926 -10.188 3.916 1 98.62 9 GLY B O 1
ATOM 864 N N . LEU B 1 10 ? 4.664 -9.445 2.707 1 98.38 10 LEU B N 1
ATOM 865 C CA . LEU B 1 10 ? 5.188 -10.773 2.426 1 98.38 10 LEU B CA 1
ATOM 866 C C . LEU B 1 10 ? 6.645 -10.891 2.863 1 98.38 10 LEU B C 1
ATOM 868 O O . LEU B 1 10 ? 7.371 -9.898 2.881 1 98.38 10 LEU B O 1
ATOM 872 N N . VAL B 1 11 ? 7.027 -12.172 3.127 1 97.94 11 VAL B N 1
ATOM 873 C CA . VAL B 1 11 ? 8.43 -12.453 3.426 1 97.94 11 VAL B CA 1
ATOM 874 C C . VAL B 1 11 ? 8.875 -13.711 2.689 1 97.94 11 VAL B C 1
ATOM 876 O O . VAL B 1 11 ? 8.109 -14.664 2.557 1 97.94 11 VAL B O 1
ATOM 879 N N . LEU B 1 12 ? 10.078 -13.648 2.18 1 97 12 LEU B N 1
ATOM 880 C CA . LEU B 1 12 ? 10.664 -14.828 1.558 1 97 12 LEU B CA 1
ATOM 881 C C . LEU B 1 12 ? 10.742 -15.984 2.549 1 97 12 LEU B C 1
ATOM 883 O O . LEU B 1 12 ? 11.211 -15.812 3.678 1 97 12 LEU B O 1
ATOM 887 N N . SER B 1 13 ? 10.281 -17.109 2.133 1 93.56 13 SER B N 1
ATOM 888 C CA . SER B 1 13 ? 10.266 -18.281 3.008 1 93.56 13 SER B CA 1
ATOM 889 C C . SER B 1 13 ? 10.953 -19.469 2.357 1 93.56 13 SER B C 1
ATOM 891 O O . SER B 1 13 ? 10.852 -20.594 2.844 1 93.56 13 SER B O 1
ATOM 893 N N . SER B 1 14 ? 11.562 -19.266 1.254 1 86.06 14 SER B N 1
ATOM 894 C CA . SER B 1 14 ? 12.211 -20.359 0.538 1 86.06 14 SER B CA 1
ATOM 895 C C . SER B 1 14 ? 13.719 -20.156 0.462 1 86.06 14 SER B C 1
ATOM 897 O O . SER B 1 14 ? 14.203 -19.031 0.637 1 86.06 14 SER B O 1
ATOM 899 N N . GLU B 1 15 ? 14.406 -21.266 0.224 1 89.12 15 GLU B N 1
ATOM 900 C CA . GLU B 1 15 ? 15.844 -21.234 0.001 1 89.12 15 GLU B CA 1
ATOM 901 C C . GLU B 1 15 ? 16.172 -21.016 -1.475 1 89.12 15 GLU B C 1
ATOM 903 O O . GLU B 1 15 ? 17.344 -20.922 -1.852 1 89.12 15 GLU B O 1
ATOM 908 N N . ARG B 1 16 ? 15.102 -20.797 -2.26 1 89.31 16 ARG B N 1
ATOM 909 C CA . ARG B 1 16 ? 15.336 -20.547 -3.68 1 89.31 16 ARG B CA 1
ATOM 910 C C . ARG B 1 16 ? 16.047 -19.219 -3.896 1 89.31 16 ARG B C 1
ATOM 912 O O . ARG B 1 16 ? 15.938 -18.312 -3.07 1 89.31 16 ARG B O 1
ATOM 919 N N . PRO B 1 17 ? 16.75 -19.234 -5.039 1 93.75 17 PRO B N 1
ATOM 920 C CA . PRO B 1 17 ? 17.297 -17.922 -5.395 1 93.75 17 PRO B CA 1
ATOM 921 C C . PRO B 1 17 ? 16.234 -16.844 -5.504 1 93.75 17 PRO B C 1
ATOM 923 O O . PRO B 1 17 ? 15.164 -17.078 -6.082 1 93.75 17 PRO B O 1
ATOM 926 N N . ARG B 1 18 ? 16.484 -15.727 -4.953 1 95.5 18 ARG B N 1
ATOM 927 C CA . ARG B 1 18 ? 15.562 -14.602 -4.93 1 95.5 18 ARG B CA 1
ATOM 928 C C . ARG B 1 18 ? 15.055 -14.273 -6.336 1 95.5 18 ARG B C 1
ATOM 930 O O . ARG B 1 18 ? 13.875 -13.984 -6.523 1 95.5 18 ARG B O 1
ATOM 937 N N . GLN B 1 19 ? 15.961 -14.406 -7.312 1 95.69 19 GLN B N 1
ATOM 938 C CA . GLN B 1 19 ? 15.625 -14.031 -8.68 1 95.69 19 GLN B CA 1
ATOM 939 C C . GLN B 1 19 ? 14.5 -14.906 -9.234 1 95.69 19 GLN B C 1
ATOM 941 O O . GLN B 1 19 ? 13.68 -14.453 -10.031 1 95.69 19 GLN B O 1
ATOM 946 N N . GLU B 1 20 ? 14.414 -16.109 -8.836 1 96.06 20 GLU B N 1
ATOM 947 C CA . GLU B 1 20 ? 13.336 -17 -9.258 1 96.06 20 GLU B CA 1
ATOM 948 C C . GLU B 1 20 ? 12 -16.562 -8.656 1 96.06 20 GLU B C 1
ATOM 950 O O . GLU B 1 20 ? 10.961 -16.641 -9.32 1 96.06 20 GLU B O 1
ATOM 955 N N . VAL B 1 21 ? 12.086 -16.172 -7.43 1 96.69 21 VAL B N 1
ATOM 956 C CA . VAL B 1 21 ? 10.883 -15.695 -6.754 1 96.69 21 VAL B CA 1
ATOM 957 C C . VAL B 1 21 ? 10.367 -14.43 -7.438 1 96.69 21 VAL B C 1
ATOM 959 O O . VAL B 1 21 ? 9.172 -14.305 -7.711 1 96.69 21 VAL B O 1
ATOM 962 N N . LEU B 1 22 ? 11.258 -13.531 -7.785 1 96.94 22 LEU B N 1
ATOM 963 C CA . LEU B 1 22 ? 10.883 -12.289 -8.453 1 96.94 22 LEU B CA 1
ATOM 964 C C . LEU B 1 22 ? 10.258 -12.57 -9.82 1 96.94 22 LEU B C 1
ATOM 966 O O . LEU B 1 22 ? 9.289 -11.922 -10.211 1 96.94 22 LEU B O 1
ATOM 970 N N . ALA B 1 23 ? 10.805 -13.555 -10.516 1 96.44 23 ALA B N 1
ATOM 971 C CA . ALA B 1 23 ? 10.25 -13.938 -11.805 1 96.44 23 ALA B CA 1
ATOM 972 C C . ALA B 1 23 ? 8.82 -14.453 -11.656 1 96.44 23 ALA B C 1
ATOM 974 O O . ALA B 1 23 ? 7.945 -14.125 -12.461 1 96.44 23 ALA B O 1
ATOM 975 N N . ALA B 1 24 ? 8.609 -15.219 -10.641 1 96.69 24 ALA B N 1
ATOM 976 C CA . ALA B 1 24 ? 7.27 -15.742 -10.375 1 96.69 24 ALA B CA 1
ATOM 977 C C . ALA B 1 24 ? 6.301 -14.625 -10.023 1 96.69 24 ALA B C 1
ATOM 979 O O . ALA B 1 24 ? 5.141 -14.641 -10.445 1 96.69 24 ALA B O 1
ATOM 980 N N . MET B 1 25 ? 6.766 -13.648 -9.242 1 97.56 25 MET B N 1
ATOM 981 C CA . MET B 1 25 ? 5.945 -12.5 -8.883 1 97.56 25 MET B CA 1
ATOM 982 C C . MET B 1 25 ? 5.555 -11.703 -10.125 1 97.56 25 MET B C 1
ATOM 984 O O . MET B 1 25 ? 4.402 -11.281 -10.266 1 97.56 25 MET B O 1
ATOM 988 N N . ARG B 1 26 ? 6.492 -11.547 -11.023 1 97.44 26 ARG B N 1
ATOM 989 C CA . ARG B 1 26 ? 6.223 -10.812 -12.25 1 97.44 26 ARG B CA 1
ATOM 990 C C . ARG B 1 26 ? 5.207 -11.547 -13.117 1 97.44 26 ARG B C 1
ATOM 992 O O . ARG B 1 26 ? 4.309 -10.93 -13.695 1 97.44 26 ARG B O 1
ATOM 999 N N . GLN B 1 27 ? 5.332 -12.844 -13.172 1 97.31 27 GLN B N 1
ATOM 1000 C CA . GLN B 1 27 ? 4.383 -13.656 -13.93 1 97.31 27 GLN B CA 1
ATOM 1001 C C . GLN B 1 27 ? 2.982 -13.57 -13.328 1 97.31 27 GLN B C 1
ATOM 1003 O O . GLN B 1 27 ? 1.997 -13.43 -14.055 1 97.31 27 GLN B O 1
ATOM 1008 N N . LEU B 1 28 ? 2.906 -13.641 -12.062 1 98.12 28 LEU B N 1
ATOM 1009 C CA . LEU B 1 28 ? 1.621 -13.516 -11.383 1 98.12 28 LEU B CA 1
ATOM 1010 C C . LEU B 1 28 ? 0.992 -12.148 -11.664 1 98.12 28 LEU B C 1
ATOM 1012 O O . LEU B 1 28 ? -0.21 -12.062 -11.922 1 98.12 28 LEU B O 1
ATOM 1016 N N . THR B 1 29 ? 1.812 -11.133 -11.57 1 98.31 29 THR B N 1
ATOM 1017 C CA . THR B 1 29 ? 1.325 -9.781 -11.82 1 98.31 29 THR B CA 1
ATOM 1018 C C . THR B 1 29 ? 0.706 -9.68 -13.211 1 98.31 29 THR B C 1
ATOM 1020 O O . THR B 1 29 ? -0.423 -9.211 -13.359 1 98.31 29 THR B O 1
ATOM 1023 N N . GLN B 1 30 ? 1.402 -10.18 -14.219 1 97.44 30 GLN B N 1
ATOM 1024 C CA . GLN B 1 30 ? 0.932 -10.109 -15.602 1 97.44 30 GLN B CA 1
ATOM 1025 C C . GLN B 1 30 ? -0.389 -10.852 -15.766 1 97.44 30 GLN B C 1
ATOM 1027 O O . GLN B 1 30 ? -1.315 -10.352 -16.406 1 97.44 30 GLN B O 1
ATOM 1032 N N . ALA B 1 31 ? -0.48 -11.961 -15.227 1 98.44 31 ALA B N 1
ATOM 1033 C CA . ALA B 1 31 ? -1.706 -12.75 -15.312 1 98.44 31 ALA B CA 1
ATOM 1034 C C . ALA B 1 31 ? -2.85 -12.07 -14.562 1 98.44 31 ALA B C 1
ATOM 1036 O O . ALA B 1 31 ? -3.975 -12 -15.07 1 98.44 31 ALA B O 1
ATOM 1037 N N . THR B 1 32 ? -2.623 -11.57 -13.344 1 98.62 32 THR B N 1
ATOM 1038 C CA . THR B 1 32 ? -3.633 -10.977 -12.477 1 98.62 32 THR B CA 1
ATOM 1039 C C . THR B 1 32 ? -4.219 -9.719 -13.117 1 98.62 32 THR B C 1
ATOM 1041 O O . THR B 1 32 ? -5.422 -9.477 -13.031 1 98.62 32 THR B O 1
ATOM 1044 N N . LEU B 1 33 ? -3.381 -8.969 -13.812 1 98 33 LEU B N 1
ATOM 1045 C CA . LEU B 1 33 ? -3.822 -7.719 -14.422 1 98 33 LEU B CA 1
ATOM 1046 C C . LEU B 1 33 ? -4.836 -7.988 -15.531 1 98 33 LEU B C 1
ATOM 1048 O O . LEU B 1 33 ? -5.543 -7.078 -15.961 1 98 33 LEU B O 1
ATOM 1052 N N . THR B 1 34 ? -4.926 -9.227 -16.031 1 98.12 34 THR B N 1
ATOM 1053 C CA . THR B 1 34 ? -5.879 -9.57 -17.078 1 98.12 34 THR B CA 1
ATOM 1054 C C . THR B 1 34 ? -7.211 -10.008 -16.469 1 98.12 34 THR B C 1
ATOM 1056 O O . THR B 1 34 ? -8.195 -10.172 -17.188 1 98.12 34 THR B O 1
ATOM 1059 N N . GLU B 1 35 ? -7.285 -10.141 -15.195 1 98.62 35 GLU B N 1
ATOM 1060 C CA . GLU B 1 35 ? -8.492 -10.625 -14.539 1 98.62 35 GLU B CA 1
ATOM 1061 C C . GLU B 1 35 ? -9.586 -9.562 -14.531 1 98.62 35 GLU B C 1
ATOM 1063 O O . GLU B 1 35 ? -9.312 -8.391 -14.281 1 98.62 35 GLU B O 1
ATOM 1068 N N . PRO B 1 36 ? -10.812 -10 -14.781 1 98.12 36 PRO B N 1
ATOM 1069 C CA . PRO B 1 36 ? -11.914 -9.047 -14.617 1 98.12 36 PRO B CA 1
ATOM 1070 C C . PRO B 1 36 ? -11.969 -8.438 -13.219 1 98.12 36 PRO B C 1
ATOM 1072 O O . PRO B 1 36 ? -11.859 -9.156 -12.227 1 98.12 36 PRO B O 1
ATOM 1075 N N . GLY B 1 37 ? -12.016 -7.117 -13.18 1 98.19 37 GLY B N 1
ATOM 1076 C CA . GLY B 1 37 ? -12.203 -6.414 -11.922 1 98.19 37 GLY B CA 1
ATOM 1077 C C . GLY B 1 37 ? -10.898 -6.004 -11.266 1 98.19 37 GLY B C 1
ATOM 1078 O O . GLY B 1 37 ? -10.891 -5.285 -10.266 1 98.19 37 GLY B O 1
ATOM 1079 N N . CYS B 1 38 ? -9.758 -6.516 -11.766 1 98.44 38 CYS B N 1
ATOM 1080 C CA . CYS B 1 38 ? -8.469 -6.051 -11.25 1 98.44 38 CYS B CA 1
ATOM 1081 C C . CYS B 1 38 ? -8.125 -4.676 -11.805 1 98.44 38 CYS B C 1
ATOM 1083 O O . CYS B 1 38 ? -7.961 -4.516 -13.016 1 98.44 38 CYS B O 1
ATOM 1085 N N . VAL B 1 39 ? -7.973 -3.705 -10.992 1 97.25 39 VAL B N 1
ATOM 1086 C CA . VAL B 1 39 ? -7.66 -2.336 -11.383 1 97.25 39 VAL B CA 1
ATOM 1087 C C . VAL B 1 39 ? -6.148 -2.121 -11.359 1 97.25 39 VAL B C 1
ATOM 1089 O O . VAL B 1 39 ? -5.59 -1.492 -12.258 1 97.25 39 VAL B O 1
ATOM 1092 N N . SER B 1 40 ? -5.508 -2.65 -10.352 1 97.44 40 SER B N 1
ATOM 1093 C CA . SER B 1 40 ? -4.051 -2.611 -10.25 1 97.44 40 SER B CA 1
ATOM 1094 C C . SER B 1 40 ? -3.533 -3.725 -9.344 1 97.44 40 SER B C 1
ATOM 1096 O O . SER B 1 40 ? -4.254 -4.199 -8.461 1 97.44 40 SER B O 1
ATOM 1098 N N . PHE B 1 41 ? -2.354 -4.16 -9.57 1 98.19 41 PHE B N 1
ATOM 1099 C CA . PHE B 1 41 ? -1.667 -5.254 -8.898 1 98.19 41 PHE B CA 1
ATOM 1100 C C . PHE B 1 41 ? -0.155 -5.082 -8.984 1 98.19 41 PHE B C 1
ATOM 1102 O O . PHE B 1 41 ? 0.432 -5.223 -10.062 1 98.19 41 PHE B O 1
ATOM 1109 N N . GLU B 1 42 ? 0.472 -4.809 -7.77 1 97.56 42 GLU B N 1
ATOM 1110 C CA . GLU B 1 42 ? 1.879 -4.422 -7.84 1 97.56 42 GLU B CA 1
ATOM 1111 C C . GLU B 1 42 ? 2.664 -4.992 -6.66 1 97.56 42 GLU B C 1
ATOM 1113 O O . GLU B 1 42 ? 2.369 -4.684 -5.504 1 97.56 42 GLU B O 1
ATOM 1118 N N . PHE B 1 43 ? 3.648 -5.852 -7 1 98.25 43 PHE B N 1
ATOM 1119 C CA . PHE B 1 43 ? 4.629 -6.25 -5.996 1 98.25 43 PHE B CA 1
ATOM 1120 C C . PHE B 1 43 ? 5.707 -5.184 -5.84 1 98.25 43 PHE B C 1
ATOM 1122 O O . PHE B 1 43 ? 6.262 -4.707 -6.832 1 98.25 43 PHE B O 1
ATOM 1129 N N . LEU B 1 44 ? 5.992 -4.898 -4.609 1 98.31 44 LEU B N 1
ATOM 1130 C CA . LEU B 1 44 ? 7 -3.91 -4.242 1 98.31 44 LEU B CA 1
ATOM 1131 C C . LEU B 1 44 ? 8.078 -4.535 -3.367 1 98.31 44 LEU B C 1
ATOM 1133 O O . LEU B 1 44 ? 7.773 -5.211 -2.383 1 98.31 44 LEU B O 1
ATOM 1137 N N . ALA B 1 45 ? 9.336 -4.348 -3.73 1 98 45 ALA B N 1
ATOM 1138 C CA . ALA B 1 45 ? 10.453 -4.828 -2.916 1 98 45 ALA B CA 1
ATOM 1139 C C . ALA B 1 45 ? 10.906 -3.758 -1.929 1 98 45 ALA B C 1
ATOM 1141 O O . ALA B 1 45 ? 10.992 -2.578 -2.279 1 98 45 ALA B O 1
ATOM 1142 N N . HIS B 1 46 ? 11.172 -4.184 -0.689 1 98.38 46 HIS B N 1
ATOM 1143 C CA . HIS B 1 46 ? 11.672 -3.246 0.312 1 98.38 46 HIS B CA 1
ATOM 1144 C C . HIS B 1 46 ? 13.109 -2.836 0.012 1 98.38 46 HIS B C 1
ATOM 1146 O O . HIS B 1 46 ? 13.953 -3.686 -0.279 1 98.38 46 HIS B O 1
ATOM 1152 N N . HIS B 1 47 ? 13.367 -1.601 0.093 1 97.12 47 HIS B N 1
ATOM 1153 C CA . HIS B 1 47 ? 14.734 -1.13 -0.079 1 97.12 47 HIS B CA 1
ATOM 1154 C C . HIS B 1 47 ? 15.648 -1.66 1.025 1 97.12 47 HIS B C 1
ATOM 1156 O O . HIS B 1 47 ? 16.781 -2.078 0.758 1 97.12 47 HIS B O 1
ATOM 1162 N N . ALA B 1 48 ? 15.141 -1.738 2.201 1 96.75 48 ALA B N 1
ATOM 1163 C CA . ALA B 1 48 ? 15.977 -1.981 3.375 1 96.75 48 ALA B CA 1
ATOM 1164 C C . ALA B 1 48 ? 16.203 -3.475 3.588 1 96.75 48 ALA B C 1
ATOM 1166 O O . ALA B 1 48 ? 17.172 -3.877 4.242 1 96.75 48 ALA B O 1
ATOM 1167 N N . ASP B 1 49 ? 15.312 -4.371 3.158 1 97.44 49 ASP B N 1
ATOM 1168 C CA . ASP B 1 49 ? 15.367 -5.812 3.396 1 97.44 49 ASP B CA 1
ATOM 1169 C C . ASP B 1 49 ? 14.938 -6.59 2.156 1 97.44 49 ASP B C 1
ATOM 1171 O O . ASP B 1 49 ? 13.742 -6.715 1.876 1 97.44 49 ASP B O 1
ATOM 1175 N N . PRO B 1 50 ? 15.812 -7.16 1.46 1 95.81 50 PRO B N 1
ATOM 1176 C CA . PRO B 1 50 ? 15.516 -7.816 0.186 1 95.81 50 PRO B CA 1
ATOM 1177 C C . PRO B 1 50 ? 14.586 -9.023 0.348 1 95.81 50 PRO B C 1
ATOM 1179 O O . PRO B 1 50 ? 14.086 -9.562 -0.644 1 95.81 50 PRO B O 1
ATOM 1182 N N . SER B 1 51 ? 14.367 -9.453 1.558 1 97.25 51 SER B N 1
ATOM 1183 C CA . SER B 1 51 ? 13.5 -10.609 1.761 1 97.25 51 SER B CA 1
ATOM 1184 C C . SER B 1 51 ? 12.055 -10.188 1.976 1 97.25 51 SER B C 1
ATOM 1186 O O . SER B 1 51 ? 11.164 -11.031 2.09 1 97.25 51 SER B O 1
ATOM 1188 N N . ARG B 1 52 ? 11.82 -8.922 2.008 1 98.25 52 ARG B N 1
ATOM 1189 C CA . ARG B 1 52 ? 10.484 -8.43 2.316 1 98.25 52 ARG B CA 1
ATOM 1190 C C . ARG B 1 52 ? 9.867 -7.723 1.113 1 98.25 52 ARG B C 1
ATOM 1192 O O . ARG B 1 52 ? 10.555 -7.004 0.392 1 98.25 52 ARG B O 1
ATOM 1199 N N . PHE B 1 53 ? 8.57 -7.973 0.95 1 98.5 53 PHE B N 1
ATOM 1200 C CA . PHE B 1 53 ? 7.793 -7.383 -0.133 1 98.5 53 PHE B CA 1
ATOM 1201 C C . PHE B 1 53 ? 6.469 -6.832 0.387 1 98.5 53 PHE B C 1
ATOM 1203 O O . PHE B 1 53 ? 5.984 -7.254 1.44 1 98.5 53 PHE B O 1
ATOM 1210 N N . THR B 1 54 ? 5.973 -5.906 -0.318 1 98.75 54 THR B N 1
ATOM 1211 C CA . THR B 1 54 ? 4.617 -5.398 -0.139 1 98.75 54 THR B CA 1
ATOM 1212 C C . THR B 1 54 ? 3.811 -5.539 -1.428 1 98.75 54 THR B C 1
ATOM 1214 O O . THR B 1 54 ? 4.344 -5.344 -2.523 1 98.75 54 THR B O 1
ATOM 1217 N N . LEU B 1 55 ? 2.594 -5.91 -1.313 1 98.69 55 LEU B N 1
ATOM 1218 C CA . LEU B 1 55 ? 1.671 -5.992 -2.441 1 98.69 55 LEU B CA 1
ATOM 1219 C C . LEU B 1 55 ? 0.577 -4.934 -2.326 1 98.69 55 LEU B C 1
ATOM 1221 O O . LEU B 1 55 ? -0.075 -4.82 -1.286 1 98.69 55 LEU B O 1
ATOM 1225 N N . TRP B 1 56 ? 0.454 -4.07 -3.342 1 98.75 56 TRP B N 1
ATOM 1226 C CA . TRP B 1 56 ? -0.67 -3.154 -3.512 1 98.75 56 TRP B CA 1
ATOM 1227 C C . TRP B 1 56 ? -1.658 -3.689 -4.543 1 98.75 56 TRP B C 1
ATOM 1229 O O . TRP B 1 56 ? -1.285 -3.963 -5.684 1 98.75 56 TRP B O 1
ATOM 1239 N N . GLU B 1 57 ? -2.932 -3.801 -4.117 1 98.5 57 GLU B N 1
ATOM 1240 C CA . GLU B 1 57 ? -3.965 -4.254 -5.043 1 98.5 57 GLU B CA 1
ATOM 1241 C C . GLU B 1 57 ? -5.164 -3.307 -5.035 1 98.5 57 GLU B C 1
ATOM 1243 O O . GLU B 1 57 ? -5.543 -2.787 -3.984 1 98.5 57 GLU B O 1
ATOM 1248 N N . ARG B 1 58 ? -5.715 -3.102 -6.184 1 98.25 58 ARG B N 1
ATOM 1249 C CA . ARG B 1 58 ? -7.023 -2.471 -6.324 1 98.25 58 ARG B CA 1
ATOM 1250 C C . ARG B 1 58 ? -7.977 -3.354 -7.125 1 98.25 58 ARG B C 1
ATOM 1252 O O . ARG B 1 58 ? -7.613 -3.857 -8.188 1 98.25 58 ARG B O 1
ATOM 1259 N N . TRP B 1 59 ? -9.164 -3.469 -6.594 1 98.19 59 TRP B N 1
ATOM 1260 C CA . TRP B 1 59 ? -10.219 -4.285 -7.188 1 98.19 59 TRP B CA 1
ATOM 1261 C C . TRP B 1 59 ? -11.523 -3.508 -7.289 1 98.19 59 TRP B C 1
ATOM 1263 O O . TRP B 1 59 ? -11.82 -2.676 -6.43 1 98.19 59 TRP B O 1
ATOM 1273 N N . ASP B 1 60 ? -12.328 -3.887 -8.242 1 96.75 60 ASP B N 1
ATOM 1274 C CA . ASP B 1 60 ? -13.578 -3.162 -8.43 1 96.75 60 ASP B CA 1
ATOM 1275 C C . ASP B 1 60 ? -14.648 -3.648 -7.453 1 96.75 60 ASP B C 1
ATOM 1277 O O . ASP B 1 60 ? -15.68 -2.996 -7.277 1 96.75 60 ASP B O 1
ATOM 1281 N N . SER B 1 61 ? -14.367 -4.844 -6.859 1 96.44 61 SER B N 1
ATOM 1282 C CA . SER B 1 61 ? -15.312 -5.398 -5.895 1 96.44 61 SER B CA 1
ATOM 1283 C C . SER B 1 61 ? -14.656 -6.465 -5.023 1 96.44 61 SER B C 1
ATOM 1285 O O . SER B 1 61 ? -13.594 -6.984 -5.371 1 96.44 61 SER B O 1
ATOM 1287 N N . GLU B 1 62 ? -15.305 -6.727 -3.943 1 96.5 62 GLU B N 1
ATOM 1288 C CA . GLU B 1 62 ? -14.875 -7.84 -3.109 1 96.5 62 GLU B CA 1
ATOM 1289 C C . GLU B 1 62 ? -14.977 -9.164 -3.861 1 96.5 62 GLU B C 1
ATOM 1291 O O . GLU B 1 62 ? -14.141 -10.055 -3.68 1 96.5 62 GLU B O 1
ATOM 1296 N N . ALA B 1 63 ? -16 -9.289 -4.711 1 97.44 63 ALA B N 1
ATOM 1297 C CA . ALA B 1 63 ? -16.188 -10.516 -5.484 1 97.44 63 ALA B CA 1
ATOM 1298 C C . ALA B 1 63 ? -15.039 -10.742 -6.449 1 97.44 63 ALA B C 1
ATOM 1300 O O . ALA B 1 63 ? -14.609 -11.883 -6.656 1 97.44 63 ALA B O 1
ATOM 1301 N N . ALA B 1 64 ? -14.547 -9.672 -7.031 1 98.25 64 ALA B N 1
ATOM 1302 C CA . ALA B 1 64 ? -13.406 -9.781 -7.941 1 98.25 64 ALA B CA 1
ATOM 1303 C C . ALA B 1 64 ? -12.164 -10.281 -7.207 1 98.25 64 ALA B C 1
ATOM 1305 O O . ALA B 1 64 ? -11.438 -11.133 -7.719 1 98.25 64 ALA B O 1
ATOM 1306 N N . LEU B 1 65 ? -11.93 -9.805 -6 1 98.31 65 LEU B N 1
ATOM 1307 C CA . LEU B 1 65 ? -10.805 -10.266 -5.195 1 98.31 65 LEU B CA 1
ATOM 1308 C C . LEU B 1 65 ? -10.961 -11.742 -4.844 1 98.31 65 LEU B C 1
ATOM 1310 O O . LEU B 1 65 ? -10.008 -12.516 -4.949 1 98.31 65 LEU B O 1
ATOM 1314 N N . ASP B 1 66 ? -12.172 -12.094 -4.414 1 97.81 66 ASP B N 1
ATOM 1315 C CA . ASP B 1 66 ? -12.438 -13.492 -4.082 1 97.81 66 ASP B CA 1
ATOM 1316 C C . ASP B 1 66 ? -12.141 -14.406 -5.27 1 97.81 66 ASP B C 1
ATOM 1318 O O . ASP B 1 66 ? -11.508 -15.453 -5.109 1 97.81 66 ASP B O 1
ATOM 1322 N N . ALA B 1 67 ? -12.555 -14.016 -6.469 1 98.38 67 ALA B N 1
ATOM 1323 C CA . ALA B 1 67 ? -12.289 -14.781 -7.684 1 98.38 67 ALA B CA 1
ATOM 1324 C C . ALA B 1 67 ? -10.789 -14.914 -7.93 1 98.38 67 ALA B C 1
ATOM 1326 O O . ALA B 1 67 ? -10.32 -15.969 -8.383 1 98.38 67 ALA B O 1
ATOM 1327 N N . HIS B 1 68 ? -10.023 -13.867 -7.656 1 98.56 68 HIS B N 1
ATOM 1328 C CA . HIS B 1 68 ? -8.57 -13.859 -7.82 1 98.56 68 HIS B CA 1
ATOM 1329 C C . HIS B 1 68 ? -7.922 -14.992 -7.043 1 98.56 68 HIS B C 1
ATOM 1331 O O . HIS B 1 68 ? -7.027 -15.672 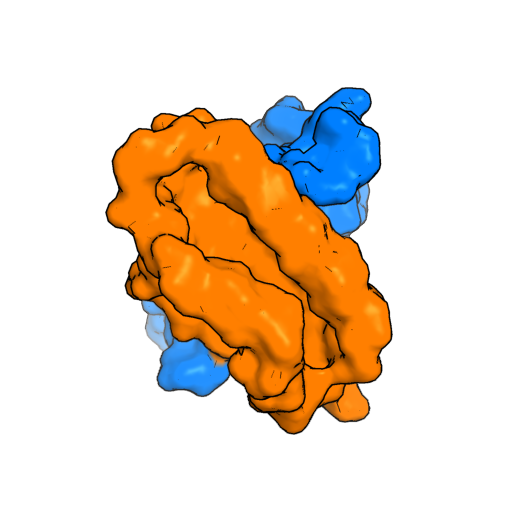-7.559 1 98.56 68 HIS B O 1
ATOM 1337 N N . TYR B 1 69 ? -8.383 -15.266 -5.805 1 97.38 69 TYR B N 1
ATOM 1338 C CA . TYR B 1 69 ? -7.781 -16.281 -4.953 1 97.38 69 TYR B CA 1
ATOM 1339 C C . TYR B 1 69 ? -8 -17.672 -5.535 1 97.38 69 TYR B C 1
ATOM 1341 O O . TYR B 1 69 ? -7.285 -18.625 -5.195 1 97.38 69 TYR B O 1
ATOM 1349 N N . HIS B 1 70 ? -8.945 -17.766 -6.477 1 97.69 70 HIS B N 1
ATOM 1350 C CA . HIS B 1 70 ? -9.297 -19.078 -7.004 1 97.69 70 HIS B CA 1
ATOM 1351 C C . HIS B 1 70 ? -8.75 -19.281 -8.414 1 97.69 70 HIS B C 1
ATOM 1353 O O . HIS B 1 70 ? -8.898 -20.359 -9 1 97.69 70 HIS B O 1
ATOM 1359 N N . LYS B 1 71 ? -8.141 -18.328 -8.945 1 98.5 71 LYS B N 1
ATOM 1360 C CA . LYS B 1 71 ? -7.547 -18.453 -10.281 1 98.5 71 LYS B CA 1
ATOM 1361 C C . LYS B 1 71 ? -6.395 -19.453 -10.273 1 98.5 71 LYS B C 1
ATOM 1363 O O . LYS B 1 71 ? -5.637 -19.531 -9.297 1 98.5 71 LYS B O 1
ATOM 1368 N N . ALA B 1 72 ? -6.156 -20.125 -11.367 1 98.38 72 ALA B N 1
ATOM 1369 C CA . ALA B 1 72 ? -5.113 -21.125 -11.5 1 98.38 72 ALA B CA 1
ATOM 1370 C C . ALA B 1 72 ? -3.729 -20.531 -11.281 1 98.38 72 ALA B C 1
ATOM 1372 O O . ALA B 1 72 ? -2.885 -21.125 -10.609 1 98.38 72 ALA B O 1
ATOM 1373 N N . HIS B 1 73 ? -3.486 -19.359 -11.82 1 98.5 73 HIS B N 1
ATOM 1374 C CA . HIS B 1 73 ? -2.166 -18.75 -11.695 1 98.5 73 HIS B CA 1
ATOM 1375 C C . HIS B 1 73 ? -1.882 -18.344 -10.25 1 98.5 73 HIS B C 1
ATOM 1377 O O . HIS B 1 73 ? -0.747 -18.469 -9.789 1 98.5 73 HIS B O 1
ATOM 1383 N N . THR B 1 74 ? -2.934 -17.844 -9.508 1 98.5 74 THR B N 1
ATOM 1384 C CA . THR B 1 74 ? -2.758 -17.484 -8.109 1 98.5 74 THR B CA 1
ATOM 1385 C C . THR B 1 74 ? 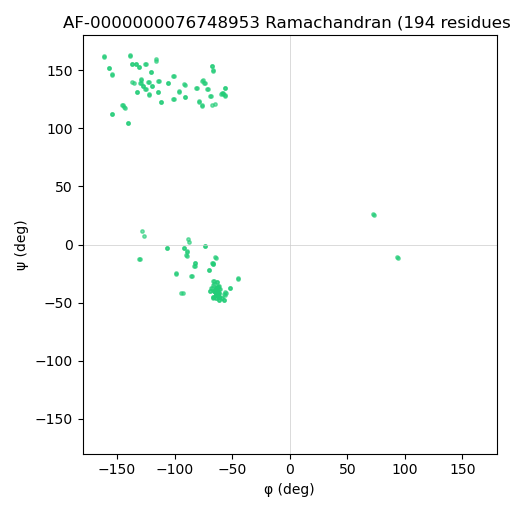-2.477 -18.719 -7.266 1 98.5 74 THR B C 1
ATOM 1387 O O . THR B 1 74 ? -1.533 -18.734 -6.473 1 98.5 74 THR B O 1
ATOM 1390 N N . ARG B 1 75 ? -3.248 -19.781 -7.504 1 97.94 75 ARG B N 1
ATOM 1391 C CA . ARG B 1 75 ? -3.045 -21.031 -6.773 1 97.94 75 ARG B CA 1
ATOM 1392 C C . ARG B 1 75 ? -1.672 -21.625 -7.074 1 97.94 75 ARG B C 1
ATOM 1394 O O . ARG B 1 75 ? -1.009 -22.156 -6.18 1 97.94 75 ARG B O 1
ATOM 1401 N N . ALA B 1 76 ? -1.235 -21.594 -8.305 1 97.56 76 ALA B N 1
ATOM 1402 C CA . ALA B 1 76 ? 0.086 -22.078 -8.695 1 97.56 76 ALA B CA 1
ATOM 1403 C C . ALA B 1 76 ? 1.188 -21.328 -7.953 1 97.56 76 ALA B C 1
ATOM 1405 O O . ALA B 1 76 ? 2.129 -21.938 -7.441 1 97.56 76 ALA B O 1
ATOM 1406 N N . TYR B 1 77 ? 1.093 -20.016 -7.887 1 97.69 77 TYR B N 1
ATOM 1407 C CA . 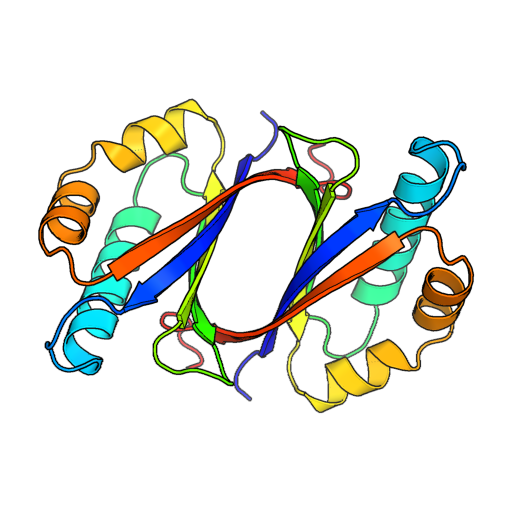TYR B 1 77 ? 2.074 -19.203 -7.172 1 97.69 77 TYR B CA 1
ATOM 1408 C C . TYR B 1 77 ? 2.107 -19.562 -5.691 1 97.69 77 TYR B C 1
ATOM 1410 O O . TYR B 1 77 ? 3.178 -19.812 -5.133 1 97.69 77 TYR B O 1
ATOM 1418 N N . LEU B 1 78 ? 0.896 -19.641 -5.074 1 96 78 LEU B N 1
ATOM 1419 C CA . LEU B 1 78 ? 0.8 -19.891 -3.643 1 96 78 LEU B CA 1
ATOM 1420 C C . LEU B 1 78 ? 1.3 -21.297 -3.307 1 96 78 LEU B C 1
ATOM 1422 O O . LEU B 1 78 ? 1.895 -21.516 -2.248 1 96 78 LEU B O 1
ATOM 1426 N N . SER B 1 79 ? 1.146 -22.219 -4.184 1 95.56 79 SER B N 1
ATOM 1427 C CA . SER B 1 79 ? 1.511 -23.609 -3.934 1 95.56 79 SER B CA 1
ATOM 1428 C C . SER B 1 79 ? 3.025 -23.781 -3.867 1 95.56 79 SER B C 1
ATOM 1430 O O . SER B 1 79 ? 3.52 -24.766 -3.299 1 95.56 79 SER B O 1
ATOM 1432 N N . GLN B 1 80 ? 3.781 -22.844 -4.461 1 94.75 80 GLN B N 1
ATOM 1433 C CA . GLN B 1 80 ? 5.238 -22.922 -4.418 1 94.75 80 GLN B CA 1
ATOM 1434 C C . GLN B 1 80 ? 5.758 -22.75 -2.994 1 94.75 80 GLN B C 1
ATOM 1436 O O . GLN B 1 80 ? 6.809 -23.281 -2.643 1 94.75 80 GLN B O 1
ATOM 1441 N N . GLY B 1 81 ? 5.035 -21.906 -2.248 1 96.06 81 GLY B N 1
ATOM 1442 C CA . GLY B 1 81 ? 5.43 -21.656 -0.871 1 96.06 81 GLY B CA 1
ATOM 1443 C C . GLY B 1 81 ? 6.684 -20.812 -0.75 1 96.06 81 GLY B C 1
ATOM 1444 O O . GLY B 1 81 ? 7.43 -20.938 0.223 1 96.06 81 GLY B O 1
ATOM 1445 N N . TRP B 1 82 ? 6.984 -19.969 -1.738 1 96.69 82 TRP B N 1
ATOM 1446 C CA . TRP B 1 82 ? 8.242 -19.219 -1.766 1 96.69 82 TRP B CA 1
ATOM 1447 C C . TRP B 1 82 ? 8.148 -17.953 -0.916 1 96.69 82 TRP B C 1
ATOM 1449 O O . TRP B 1 82 ? 9.172 -17.359 -0.561 1 96.69 82 TRP B O 1
ATOM 1459 N N . THR B 1 83 ? 6.898 -17.531 -0.622 1 97.75 83 THR B N 1
ATOM 1460 C CA . THR B 1 83 ? 6.672 -16.375 0.249 1 97.75 83 THR B CA 1
ATOM 1461 C C . THR B 1 83 ? 5.539 -16.656 1.231 1 97.75 83 THR B C 1
ATOM 1463 O O . THR B 1 83 ? 4.684 -17.516 0.975 1 97.75 83 THR B O 1
ATOM 1466 N N . ARG B 1 84 ? 5.617 -15.953 2.289 1 97 84 ARG B N 1
ATOM 1467 C CA . ARG B 1 84 ? 4.57 -16 3.303 1 97 84 ARG B CA 1
ATOM 1468 C C . ARG B 1 84 ? 3.936 -14.633 3.51 1 97 84 ARG B C 1
ATOM 1470 O O . ARG B 1 84 ? 4.637 -13.625 3.572 1 97 84 ARG B O 1
ATOM 1477 N N . ILE B 1 85 ? 2.631 -14.625 3.598 1 97.56 85 ILE B N 1
ATOM 1478 C CA . ILE B 1 85 ? 1.913 -13.398 3.91 1 97.56 85 ILE B CA 1
ATOM 1479 C C . ILE B 1 85 ? 1.99 -13.117 5.41 1 97.56 85 ILE B C 1
ATOM 1481 O O . ILE B 1 85 ? 1.562 -13.945 6.223 1 97.56 85 ILE B O 1
ATOM 1485 N N . GLU B 1 86 ? 2.488 -12 5.785 1 97.88 86 GLU B N 1
ATOM 1486 C CA . GLU B 1 86 ? 2.607 -11.641 7.195 1 97.88 86 GLU B CA 1
ATOM 1487 C C . GLU B 1 86 ? 1.461 -10.727 7.629 1 97.88 86 GLU B C 1
ATOM 1489 O O . GLU B 1 86 ? 1.127 -10.664 8.812 1 97.88 86 GLU B O 1
ATOM 1494 N N . SER B 1 87 ? 0.909 -10.047 6.734 1 98 87 SER B N 1
ATOM 1495 C CA . SER B 1 87 ? -0.227 -9.164 6.98 1 98 87 SER B CA 1
ATOM 1496 C C . SER B 1 87 ? -1.057 -8.961 5.719 1 98 87 SER B C 1
ATOM 1498 O O . SER B 1 87 ? -0.523 -8.992 4.605 1 98 87 SER B O 1
ATOM 1500 N N . LEU B 1 88 ? -2.291 -8.805 5.832 1 98.12 88 LEU B N 1
ATOM 1501 C CA . LEU B 1 88 ? -3.238 -8.508 4.766 1 98.12 88 LEU B CA 1
ATOM 1502 C C . LEU B 1 88 ? -4.363 -7.609 5.27 1 98.12 88 LEU B C 1
ATOM 1504 O O . LEU B 1 88 ? -5.07 -7.969 6.215 1 98.12 88 LEU B O 1
ATOM 1508 N N . HIS B 1 89 ? -4.504 -6.449 4.676 1 98.5 89 HIS B N 1
ATOM 1509 C CA . HIS B 1 89 ? -5.516 -5.492 5.102 1 98.5 89 HIS B CA 1
ATOM 1510 C C . HIS B 1 89 ? -6.332 -4.992 3.912 1 98.5 89 HIS B C 1
ATOM 1512 O O . HIS B 1 89 ? -5.777 -4.703 2.85 1 98.5 89 HIS B O 1
ATOM 1518 N N . LYS B 1 90 ? -7.602 -4.871 4.141 1 98.5 90 LYS B N 1
ATOM 1519 C CA . LYS B 1 90 ? -8.508 -4.258 3.17 1 98.5 90 LYS B CA 1
ATOM 1520 C C . LYS B 1 90 ? -8.852 -2.824 3.561 1 98.5 90 LYS B C 1
ATOM 1522 O O . LYS B 1 90 ? -8.961 -2.51 4.746 1 98.5 90 LYS B O 1
ATOM 1527 N N . HIS B 1 91 ? -8.984 -2.039 2.514 1 98.12 91 HIS B N 1
ATOM 1528 C CA . HIS B 1 91 ? -9.156 -0.611 2.758 1 98.12 91 HIS B CA 1
ATOM 1529 C C . HIS B 1 91 ? -10.211 -0.015 1.832 1 98.12 91 HIS B C 1
ATOM 1531 O O . HIS B 1 91 ? -10.602 -0.642 0.845 1 98.12 91 HIS B O 1
ATOM 1537 N N . TYR B 1 92 ? -10.695 1.175 2.197 1 96.56 92 TYR B N 1
ATOM 1538 C CA . TYR B 1 92 ? -11.352 2.09 1.267 1 96.56 92 TYR B CA 1
ATOM 1539 C C . TYR B 1 92 ? -10.617 3.426 1.213 1 96.56 92 TYR B C 1
ATOM 1541 O O . TYR B 1 92 ? -9.969 3.824 2.186 1 96.56 92 TYR B O 1
ATOM 1549 N N . SER B 1 93 ? -10.625 4.078 0.092 1 96.56 93 SER B N 1
ATOM 1550 C CA . SER B 1 93 ? -9.914 5.336 -0.103 1 96.56 93 SER B CA 1
ATOM 1551 C C . SER B 1 93 ? -10.648 6.496 0.56 1 96.56 93 SER B C 1
ATOM 1553 O O . SER B 1 93 ? -11.875 6.59 0.483 1 96.56 93 SER B O 1
ATOM 1555 N N . LEU B 1 94 ? -9.906 7.379 1.139 1 94.81 94 LEU B N 1
ATOM 1556 C CA . LEU B 1 94 ? -10.492 8.555 1.778 1 94.81 94 LEU B CA 1
ATOM 1557 C C . LEU B 1 94 ? -10.609 9.703 0.788 1 94.81 94 LEU B C 1
ATOM 1559 O O . LEU B 1 94 ? -11.258 10.711 1.079 1 94.81 94 LEU B O 1
ATOM 1563 N N . THR B 1 95 ? -10.039 9.578 -0.375 1 85.5 95 THR B N 1
ATOM 1564 C CA . THR B 1 95 ? -9.953 10.719 -1.272 1 85.5 95 THR B CA 1
ATOM 1565 C C . THR B 1 95 ? -10.445 10.359 -2.668 1 85.5 95 THR B C 1
ATOM 1567 O O . THR B 1 95 ? -10.508 11.211 -3.555 1 85.5 95 THR B O 1
ATOM 1570 N N . SER B 1 96 ? -10.617 9.102 -2.902 1 74.19 96 SER B N 1
ATOM 1571 C CA . SER B 1 96 ? -11.078 8.75 -4.238 1 74.19 96 SER B CA 1
ATOM 1572 C C . SER B 1 96 ? -12.5 9.242 -4.484 1 74.19 96 SER B C 1
ATOM 1574 O O . SER B 1 96 ? -13.32 9.258 -3.566 1 74.19 96 SER B O 1
ATOM 1576 N N . PRO B 1 97 ? -12.555 10.062 -5.484 1 59.69 97 PRO B N 1
ATOM 1577 C CA . PRO B 1 97 ? -13.891 10.586 -5.785 1 59.69 97 PRO B CA 1
ATOM 1578 C C . PRO B 1 97 ? -14.969 9.5 -5.766 1 59.69 97 PRO B C 1
ATOM 1580 O O . PRO B 1 97 ? -16.156 9.812 -5.613 1 59.69 97 PRO B O 1
ATOM 1583 N N . GLU B 1 98 ? -14.602 8.336 -6.055 1 49.06 98 GLU B N 1
ATOM 1584 C CA . GLU B 1 98 ? -15.688 7.367 -6.137 1 49.06 98 GLU B CA 1
ATOM 1585 C C . GLU B 1 98 ? -16.203 7 -4.746 1 49.06 98 GLU B C 1
ATOM 1587 O O . GLU B 1 98 ? -17.203 6.285 -4.621 1 49.06 98 GLU B O 1
ATOM 1592 N N . ALA B 1 99 ? -15.562 7.598 -3.711 1 42.91 99 ALA B N 1
ATOM 1593 C CA . ALA B 1 99 ? -16.141 7.277 -2.41 1 42.91 99 ALA B CA 1
ATOM 1594 C C . ALA B 1 99 ? -17.312 8.211 -2.084 1 42.91 99 ALA B C 1
ATOM 1596 O O . ALA B 1 99 ? -17.328 9.367 -2.52 1 42.91 99 ALA B O 1
#

Secondary structure (DSSP, 8-state):
-PPEEEEEEEEE--SS-HHHHHHHHHHHHHHHTTSTTEEEEEEEEESS-TTEEEEEEEES-HHHHHHHHHSHHHHHHHHH--EEEEEEEEEEESS-TT-/-PPEEEEEEEEE-SSS-HHHHHHHHHHHHHHHTTSTTEEEEEEEEESS-TTEEEEEEEES-HHHHHHHHHSHHHHHHHHH--EEEEEEEEEEESS-TT-

Solvent-accessible surface area (backbone atoms only — not comparable to full-atom values): 10594 Å² total; per-residue (Å²): 122,59,55,34,35,36,44,33,34,35,34,61,63,50,91,62,62,65,69,60,53,51,50,51,51,43,52,44,37,58,56,49,59,70,38,76,45,42,74,46,63,44,54,26,37,31,71,90,41,86,53,32,35,38,34,45,37,31,20,48,32,70,67,35,51,57,50,48,68,68,32,68,65,48,44,55,56,61,70,67,46,48,58,41,78,77,43,75,45,51,27,38,54,72,66,48,79,75,93,120,57,57,34,34,37,46,32,35,35,32,62,63,50,92,61,60,64,68,60,55,52,50,50,52,42,51,45,38,60,56,49,59,68,39,77,46,43,74,46,64,42,54,26,38,32,71,90,41,86,53,32,35,38,35,46,37,31,21,48,32,71,66,36,51,56,50,47,66,68,33,69,65,49,44,57,57,60,70,68,47,48,57,40,79,77,44,77,48,51,28,39,55,71,66,49,78,74,97

InterPro domains:
  IPR007138 Antibiotic biosynthesis monooxygenase domain [PF03992] (18-77)
  IPR007138 Antibiotic biosynthesis monooxygenase domain [PS51725] (4-94)
  IPR011008 Dimeric alpha-beta barrel [SSF54909] (4-87)
  IPR050744 AI-2 Signaling Cycle Isomerase LsrG [PTHR33336] (3-87)

Sequence (198 aa):
MTTLYVTAGLVLSSERPRQEVLAAMRQLTQATLTEPGCVSFEFLAHHADPSRFTLWERWDSEAALDAHYHKAHTRAYLSQGWTRIESLHKHYSLTSPEAMTTLYVTAGLVLSSERPRQEVLAAMRQLTQATLTEPGCVSFEFLAHHADPSRFTLWERWDSEAALDAHYHKAHTRAYLSQGWTRIESLHKHYSLTSPEA

Organism: NCBI:txid190893

Nearest PDB structures (foldseek):
  1q8b-assembly1_A  TM=9.404E-01  e=2.510E-10  Bacillus subtilis
  4zos-assembly1_C  TM=8.669E-01  e=1.908E-08  Yersinia enterocolitica subsp. enterocolitica 8081
  4zos-assembly2_B  TM=8.450E-01  e=5.453E-08  Yersinia enterocolitica subsp. enterocolitica 8081
  1x7v-assembly3_C  TM=8.113E-01  e=8.084E-08  Pseudomonas aeruginosa
  3mcs-assembly1_A  TM=8.291E-01  e=3.385E-05  Fusobacterium nucleatum subsp. nucleatum ATCC 25586

pLDDT: mean 94.85, std 9.59, range [42.88, 98.88]